Protein AF-A0A6C0IAK8-F1 (afdb_monomer)

Radius of gyration: 36.35 Å; Cα contacts (8 Å, |Δi|>4): 132; chains: 1; bounding box: 88×63×80 Å

Mean predicted aligned error: 18.96 Å

Organism: NCBI:txid1070528

Foldseek 3Di:
DVVVVVVVLVPDPVNVVVVVVVVVVVVVVVVVVVVPDDDDDPDPDDPPPDPPPVDDPVVVVVVVVVVVVVVVVVVVLQVLLLVQLQLQLQVVLLPALVVSNVSSNVSSVPSVVSVVVVVVCVVVVHDRDGFASHAHAEDDADPPDPSSVVCRRHYGHDDPVNVVVNQVVVCVVCVVVVNRDDDPPDDDD

Solvent-accessible surface area (backbone atoms only — not comparable to full-atom values): 11059 Å² total; per-residue (Å²): 136,63,70,67,62,56,59,59,56,75,75,40,85,66,47,58,51,54,51,53,51,51,51,52,53,49,54,55,50,52,63,60,60,66,74,77,69,86,83,93,70,101,62,100,69,86,76,91,80,78,78,86,67,73,74,73,67,64,65,60,58,51,50,53,50,50,51,53,52,49,53,49,52,52,51,51,50,52,51,46,19,51,53,23,7,23,49,40,6,34,77,36,42,72,50,61,53,71,54,19,53,49,33,20,54,50,15,31,75,42,19,74,63,47,46,52,53,51,52,55,39,45,77,71,71,46,81,85,62,81,68,26,57,47,30,60,40,81,48,88,70,59,83,95,39,74,67,26,61,63,43,49,42,28,26,23,77,83,50,75,68,51,55,51,52,34,52,53,48,53,50,52,49,28,57,72,71,71,46,82,72,78,84,77,88,70,88,82,132

Nearest PDB structures (foldseek):
  8gy1-assembly1_A  TM=2.412E-01  e=2.425E+00  Dendrorhynchus
  6h6t-assembly1_A  TM=2.435E-01  e=2.142E+00  Homo sapiens
  6j7g-assembly1_H  TM=2.437E-01  e=4.232E+00  Homo sapiens
  6jps-assembly1_U  TM=2.321E-01  e=6.136E+00  Homo sapiens

Secondary structure (DSSP, 8-state):
--HHHHHTTSS-HHHHHHHHHHHHHHHHHHHHHTTS-----S-----------PPP-HHHHHHHHHHHHHHHHHHHHHHHHHHHHHHHHHHTTTS-HHHHHHHHHHHHHTHHHHHHHHHHHHHTT-----S-SS--EES---TTSHHHHHHHTTEEPPPHHHHHHHHHHHHHHHHHTT-----------

Structure (mmCIF, N/CA/C/O backbone):
data_AF-A0A6C0IAK8-F1
#
_entry.id   AF-A0A6C0IAK8-F1
#
loop_
_atom_site.group_PDB
_atom_site.id
_atom_site.type_symbol
_atom_site.label_atom_id
_atom_site.label_alt_id
_atom_site.label_comp_id
_atom_site.label_asym_id
_atom_site.label_entity_id
_atom_site.label_seq_id
_atom_site.pdbx_PDB_ins_code
_atom_site.Cartn_x
_atom_site.Cartn_y
_atom_site.Cartn_z
_atom_site.occupancy
_atom_site.B_iso_or_equiv
_atom_site.auth_seq_id
_atom_site.auth_comp_id
_atom_site.auth_asym_id
_atom_site.auth_atom_id
_atom_site.pdbx_PDB_model_num
ATOM 1 N N . MET A 1 1 ? 47.387 -45.122 -21.758 1.00 45.41 1 MET A N 1
ATOM 2 C CA . MET A 1 1 ? 46.077 -45.096 -22.457 1.00 45.41 1 MET A CA 1
ATOM 3 C C . MET A 1 1 ? 45.788 -43.747 -23.150 1.00 45.41 1 MET A C 1
ATOM 5 O O . MET A 1 1 ? 44.632 -43.405 -23.353 1.00 45.41 1 MET A O 1
ATOM 9 N N . ILE A 1 2 ? 46.823 -42.984 -23.541 1.00 45.50 2 ILE A N 1
ATOM 10 C CA . ILE A 1 2 ? 46.691 -41.678 -24.225 1.00 45.50 2 ILE A CA 1
ATOM 11 C C . ILE A 1 2 ? 46.994 -41.827 -25.729 1.00 45.50 2 ILE A C 1
ATOM 13 O O . ILE A 1 2 ? 46.316 -41.232 -26.559 1.00 45.50 2 ILE A O 1
ATOM 17 N N . SER A 1 3 ? 47.900 -42.737 -26.102 1.00 46.56 3 SER A N 1
ATOM 18 C CA . SER A 1 3 ? 48.303 -42.958 -27.500 1.00 46.56 3 SER A CA 1
ATOM 19 C C . SER A 1 3 ? 47.212 -43.562 -28.399 1.00 46.56 3 SER A C 1
ATOM 21 O O . SER A 1 3 ? 47.227 -43.337 -29.602 1.00 46.56 3 SER A O 1
ATOM 23 N N . TYR A 1 4 ? 46.217 -44.263 -27.837 1.00 43.53 4 TYR A N 1
ATOM 24 C CA . TYR A 1 4 ? 45.087 -44.812 -28.609 1.00 43.53 4 TYR A CA 1
ATOM 25 C C . TYR A 1 4 ? 44.078 -43.730 -29.036 1.00 43.53 4 TYR A C 1
ATOM 27 O O . TYR A 1 4 ? 43.381 -43.887 -30.034 1.00 43.53 4 TYR A O 1
ATOM 35 N N . LYS A 1 5 ? 44.022 -42.598 -28.315 1.00 52.12 5 LYS A N 1
ATOM 36 C CA . LYS A 1 5 ? 43.155 -41.467 -28.681 1.00 52.12 5 LYS A CA 1
ATOM 37 C C . LYS A 1 5 ? 43.750 -40.605 -29.797 1.00 52.12 5 LYS A C 1
ATOM 39 O O . LYS A 1 5 ? 42.984 -40.014 -30.545 1.00 52.12 5 LYS A O 1
ATOM 44 N N . LEU A 1 6 ? 45.079 -40.579 -29.945 1.00 48.56 6 LEU A N 1
ATOM 45 C CA . LEU A 1 6 ? 45.733 -39.875 -31.054 1.00 48.56 6 LEU A CA 1
ATOM 46 C C . LEU A 1 6 ? 45.607 -40.639 -32.379 1.00 48.56 6 LEU A C 1
ATOM 48 O O . LEU A 1 6 ? 45.318 -40.031 -33.400 1.00 48.56 6 LEU A O 1
ATOM 52 N N . TYR A 1 7 ? 45.750 -41.969 -32.363 1.00 46.91 7 TYR A N 1
ATOM 53 C CA . TYR A 1 7 ? 45.698 -42.772 -33.594 1.00 46.91 7 TYR A CA 1
ATOM 54 C C . TYR A 1 7 ? 44.290 -42.841 -34.218 1.00 46.91 7 TYR A C 1
ATOM 56 O O . TYR A 1 7 ? 44.136 -42.975 -35.431 1.00 46.91 7 TYR A O 1
ATOM 64 N N . LYS A 1 8 ? 43.241 -42.690 -33.395 1.00 46.81 8 LYS A N 1
ATOM 65 C CA . LYS A 1 8 ? 41.852 -42.617 -33.871 1.00 46.81 8 LYS A CA 1
ATOM 66 C C . LYS A 1 8 ? 41.504 -41.260 -34.509 1.00 46.81 8 LYS A C 1
ATOM 68 O O . LYS A 1 8 ? 40.540 -41.191 -35.253 1.00 46.81 8 LYS A O 1
ATOM 73 N N . ALA A 1 9 ? 42.292 -40.210 -34.264 1.00 51.41 9 ALA A N 1
ATOM 74 C CA . ALA A 1 9 ? 42.078 -38.883 -34.852 1.00 51.41 9 ALA A CA 1
ATOM 75 C C . ALA A 1 9 ? 42.714 -38.715 -36.245 1.00 51.41 9 ALA A C 1
ATOM 77 O O . ALA A 1 9 ? 42.377 -37.780 -36.961 1.00 51.41 9 ALA A O 1
ATOM 78 N N . THR A 1 10 ? 43.625 -39.609 -36.642 1.00 52.69 10 THR A N 1
ATOM 79 C CA . THR A 1 10 ? 44.311 -39.558 -37.947 1.00 52.69 10 THR A CA 1
ATOM 80 C C . THR A 1 10 ? 43.682 -40.454 -39.014 1.00 52.69 10 THR A C 1
ATOM 82 O O . THR A 1 10 ? 44.142 -40.445 -40.148 1.00 52.69 10 THR A O 1
ATOM 85 N N . THR A 1 11 ? 42.642 -41.223 -38.672 1.00 56.56 11 THR A N 1
ATOM 86 C CA . THR A 1 11 ? 41.970 -42.159 -39.597 1.00 56.56 11 THR A CA 1
ATOM 87 C C . THR A 1 11 ? 40.457 -41.927 -39.617 1.00 56.56 11 THR A C 1
ATOM 89 O O . THR A 1 11 ? 39.679 -42.876 -39.653 1.00 56.56 11 THR A O 1
ATOM 92 N N . ASP A 1 12 ? 40.038 -40.664 -39.525 1.00 56.25 12 ASP A N 1
ATOM 93 C CA . ASP A 1 12 ? 38.632 -40.269 -39.592 1.00 56.25 12 ASP A CA 1
ATOM 94 C C . ASP A 1 12 ? 38.481 -39.189 -40.684 1.00 56.25 12 ASP A C 1
ATOM 96 O O . ASP A 1 12 ? 39.120 -38.137 -40.574 1.00 56.25 12 ASP A O 1
ATOM 100 N N . PRO A 1 13 ? 37.696 -39.414 -41.758 1.00 57.59 13 PRO A N 1
ATOM 101 C CA . PRO A 1 13 ? 37.521 -38.460 -42.864 1.00 57.59 13 PRO A CA 1
ATOM 102 C C . PRO A 1 13 ? 36.927 -37.102 -42.439 1.00 57.59 13 PRO A C 1
ATOM 104 O O . PRO A 1 13 ? 36.948 -36.143 -43.214 1.00 57.59 13 PRO A O 1
ATOM 107 N N . ASP A 1 14 ? 36.444 -36.987 -41.201 1.00 56.78 14 ASP A N 1
ATOM 108 C CA . ASP A 1 14 ? 35.981 -35.731 -40.610 1.00 56.78 14 ASP A CA 1
ATOM 109 C C . ASP A 1 14 ? 37.120 -34.846 -40.068 1.00 56.78 14 ASP A C 1
ATOM 111 O O . ASP A 1 14 ? 36.971 -33.623 -40.007 1.00 56.78 14 ASP A O 1
ATOM 115 N N . ALA A 1 15 ? 38.294 -35.407 -39.753 1.00 54.75 15 ALA A N 1
ATOM 116 C CA . ALA A 1 15 ? 39.452 -34.620 -39.318 1.00 54.75 15 ALA A CA 1
ATOM 117 C C . ALA A 1 15 ? 40.041 -33.783 -40.469 1.00 54.75 15 ALA A C 1
ATOM 119 O O . ALA A 1 15 ? 40.435 -32.631 -40.272 1.00 54.75 15 ALA A O 1
ATOM 120 N N . GLU A 1 16 ? 40.031 -34.317 -41.695 1.00 54.53 16 GLU A N 1
ATOM 121 C CA . GLU A 1 16 ? 40.482 -33.588 -42.887 1.00 54.53 16 GLU A CA 1
ATOM 122 C C . GLU A 1 16 ? 39.582 -32.388 -43.207 1.00 54.53 16 GLU A C 1
ATOM 124 O O . GLU A 1 16 ? 40.074 -31.345 -43.647 1.00 54.53 16 GLU A O 1
ATOM 129 N N . ARG A 1 17 ? 38.273 -32.489 -42.932 1.00 58.75 17 ARG A N 1
ATOM 130 C CA . ARG A 1 17 ? 37.334 -31.370 -43.104 1.00 58.75 17 ARG A CA 1
ATOM 131 C C . ARG A 1 17 ? 37.636 -30.234 -42.134 1.00 58.75 17 ARG A C 1
ATOM 133 O O . ARG A 1 17 ? 37.739 -29.091 -42.571 1.00 58.75 17 ARG A O 1
ATOM 140 N N . PHE A 1 18 ? 37.876 -30.553 -40.863 1.00 58.22 18 PHE A N 1
ATOM 141 C CA . PHE A 1 18 ? 38.230 -29.551 -39.855 1.00 58.22 18 PHE A CA 1
ATOM 142 C C . PHE A 1 18 ? 39.571 -28.866 -40.140 1.00 58.22 18 PHE A C 1
ATOM 144 O O . PHE A 1 18 ? 39.684 -27.650 -39.980 1.00 58.22 18 PHE A O 1
ATOM 151 N N . VAL A 1 19 ? 40.584 -29.607 -40.604 1.00 63.56 19 VAL A N 1
ATOM 152 C CA . VAL A 1 19 ? 41.880 -29.010 -40.973 1.00 63.56 19 VAL A CA 1
ATOM 153 C C . VAL A 1 19 ? 41.744 -28.134 -42.220 1.00 63.56 19 VAL A C 1
ATOM 155 O O . VAL A 1 19 ? 42.297 -27.034 -42.257 1.00 63.56 19 VAL A O 1
ATOM 158 N N . LYS A 1 20 ? 40.964 -28.558 -43.221 1.00 62.22 20 LYS A N 1
ATOM 159 C CA . LYS A 1 20 ? 40.711 -27.763 -44.432 1.00 62.22 20 LYS A CA 1
ATOM 160 C C . LYS A 1 2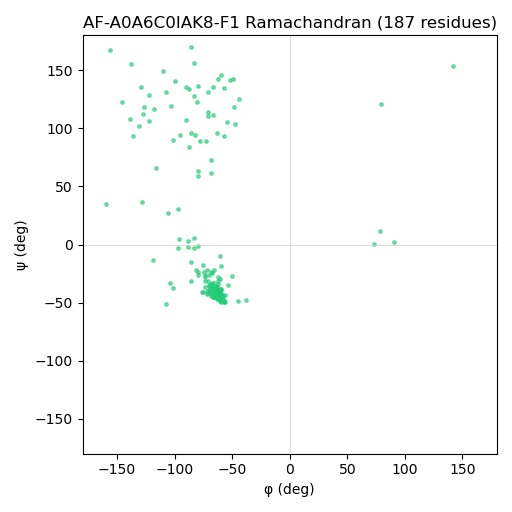0 ? 39.930 -26.478 -44.131 1.00 62.22 20 LYS A C 1
ATOM 162 O O . LYS A 1 20 ? 40.217 -25.438 -44.723 1.00 62.22 20 LYS A O 1
ATOM 167 N N . GLU A 1 21 ? 38.996 -26.523 -43.186 1.00 61.69 21 GLU A N 1
ATOM 168 C CA . GLU A 1 21 ? 38.226 -25.358 -42.741 1.00 61.69 21 GLU A CA 1
ATOM 169 C C . GLU A 1 21 ? 39.079 -24.386 -41.905 1.00 61.69 21 GLU A C 1
ATOM 171 O O . GLU A 1 21 ? 39.048 -23.177 -42.139 1.00 61.69 21 GLU A O 1
ATOM 176 N N . GLN A 1 22 ? 39.945 -24.899 -41.022 1.00 61.84 22 GLN A N 1
ATOM 177 C CA . GLN A 1 22 ? 40.939 -24.088 -40.304 1.00 61.84 22 GLN A CA 1
ATOM 178 C C . GLN A 1 22 ? 41.946 -23.416 -41.247 1.00 61.84 22 GLN A C 1
ATOM 180 O O . GLN A 1 22 ? 42.234 -2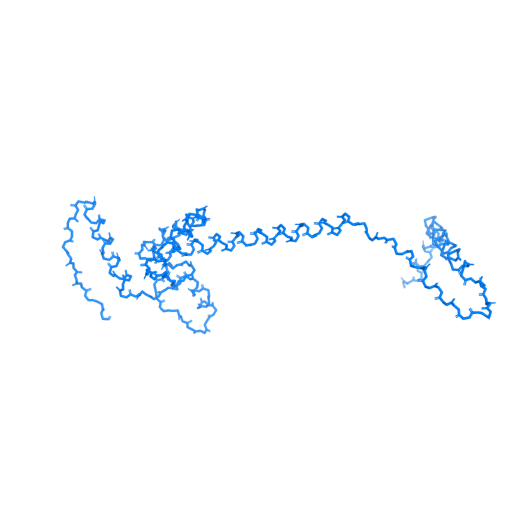2.230 -41.093 1.00 61.84 22 GLN A O 1
ATOM 185 N N . MET A 1 23 ? 42.449 -24.139 -42.250 1.00 59.34 23 MET A N 1
ATOM 186 C CA . MET A 1 23 ? 43.387 -23.595 -43.239 1.00 59.34 23 MET A CA 1
ATOM 187 C C . MET A 1 23 ? 42.715 -22.550 -44.141 1.00 59.34 23 MET A C 1
ATOM 189 O O . MET A 1 23 ? 43.319 -21.521 -44.432 1.00 59.34 23 MET A O 1
ATOM 193 N N . SER A 1 24 ? 41.443 -22.746 -44.517 1.00 61.50 24 SER A N 1
ATOM 194 C CA . SER A 1 24 ? 40.676 -21.729 -45.250 1.00 61.50 24 SER A CA 1
ATOM 195 C C . SER A 1 24 ? 40.427 -20.470 -44.419 1.00 61.50 24 SER A C 1
ATOM 197 O O . SER A 1 24 ? 40.424 -19.376 -44.984 1.00 61.50 24 SER A O 1
ATOM 199 N N . ASN A 1 25 ? 40.187 -20.602 -43.114 1.00 60.28 25 ASN A N 1
ATOM 200 C CA . ASN A 1 25 ? 39.984 -19.449 -42.240 1.00 60.28 25 ASN A CA 1
ATOM 201 C C . ASN A 1 25 ? 41.300 -18.712 -41.968 1.00 60.28 25 ASN A C 1
ATOM 203 O O . ASN A 1 25 ? 41.305 -17.486 -41.981 1.00 60.28 25 ASN A O 1
ATOM 207 N N . ARG A 1 26 ? 42.428 -19.423 -41.835 1.00 60.78 26 ARG A N 1
ATOM 208 C CA . ARG A 1 26 ? 43.757 -18.796 -41.761 1.00 60.78 26 ARG A CA 1
ATOM 209 C C . ARG A 1 26 ? 44.142 -18.067 -43.046 1.00 60.78 26 ARG A C 1
ATOM 211 O O . ARG A 1 26 ? 44.547 -16.918 -42.964 1.00 60.78 26 ARG A O 1
ATOM 218 N N . ALA A 1 27 ? 43.907 -18.660 -44.217 1.00 59.81 27 ALA A N 1
ATOM 219 C CA . ALA A 1 27 ? 44.177 -17.995 -45.495 1.00 59.81 27 ALA A CA 1
ATOM 220 C C . ALA A 1 27 ? 43.337 -16.715 -45.694 1.00 59.81 27 ALA A C 1
ATOM 222 O O . ALA A 1 27 ? 43.797 -15.761 -46.315 1.00 59.81 27 ALA A O 1
ATOM 223 N N . LYS A 1 28 ? 42.115 -16.660 -45.141 1.00 58.22 28 LYS A N 1
ATOM 224 C CA . LYS A 1 28 ? 41.281 -15.443 -45.141 1.00 58.22 28 LYS A CA 1
ATOM 225 C C . LYS A 1 28 ? 41.777 -14.371 -44.166 1.00 58.22 28 LYS A C 1
ATOM 227 O O . LYS A 1 28 ? 41.586 -13.193 -44.444 1.00 58.22 28 LYS A O 1
ATOM 232 N N . ILE A 1 29 ? 42.392 -14.767 -43.052 1.00 57.22 29 ILE A N 1
ATOM 233 C CA . ILE A 1 29 ? 42.986 -13.842 -42.075 1.00 57.22 29 ILE A CA 1
ATOM 234 C C . ILE A 1 29 ? 44.316 -13.288 -42.610 1.00 57.22 29 ILE A C 1
ATOM 236 O O . ILE A 1 29 ? 44.536 -12.085 -42.551 1.00 57.22 29 ILE A O 1
ATOM 240 N N . GLU A 1 30 ? 45.143 -14.118 -43.248 1.00 56.44 30 GLU A N 1
ATOM 241 C CA . GLU A 1 30 ? 46.396 -13.677 -43.884 1.00 56.44 30 GLU A CA 1
ATOM 242 C C . GLU A 1 30 ? 46.139 -12.767 -45.101 1.00 56.44 30 GLU A C 1
ATOM 244 O O . GLU A 1 30 ? 46.866 -11.797 -45.317 1.00 56.44 30 GLU A O 1
ATOM 249 N N . ALA A 1 31 ? 45.052 -12.986 -45.853 1.00 52.12 31 ALA A N 1
ATOM 250 C CA . ALA A 1 31 ? 44.616 -12.052 -46.896 1.00 52.12 31 ALA A CA 1
ATOM 251 C C . ALA A 1 31 ? 44.167 -10.683 -46.338 1.00 52.12 31 ALA A C 1
ATOM 253 O O . ALA A 1 31 ? 44.191 -9.700 -47.076 1.00 52.12 31 ALA A O 1
ATOM 254 N N . TYR A 1 32 ? 43.785 -10.615 -45.057 1.00 49.09 32 TYR A N 1
ATOM 255 C CA . TYR A 1 32 ? 43.450 -9.374 -44.352 1.00 49.09 32 TYR A CA 1
ATOM 256 C C . TYR A 1 32 ? 44.685 -8.675 -43.759 1.00 49.09 32 TYR A C 1
ATOM 258 O O . TYR A 1 32 ? 44.717 -7.451 -43.718 1.00 49.09 32 TYR A O 1
ATOM 266 N N . GLU A 1 33 ? 45.717 -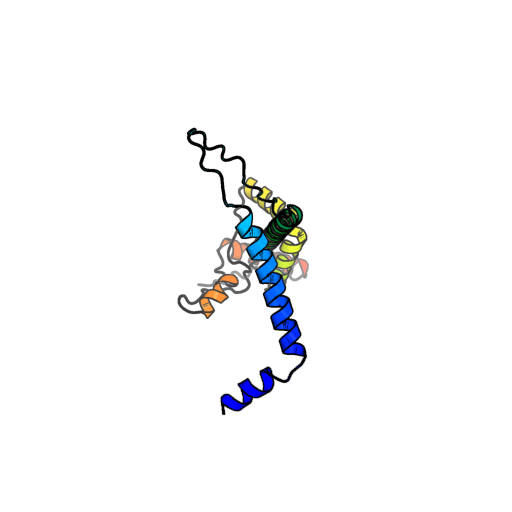9.416 -43.344 1.00 48.41 33 GLU A N 1
ATOM 267 C CA . GLU A 1 33 ? 46.975 -8.831 -42.841 1.00 48.41 33 GLU A CA 1
ATOM 268 C C . GLU A 1 33 ? 47.921 -8.368 -43.963 1.00 48.41 33 GLU A C 1
ATOM 270 O O . GLU A 1 33 ? 48.737 -7.472 -43.756 1.00 48.41 33 GLU A O 1
ATOM 275 N N . THR A 1 34 ? 47.805 -8.919 -45.176 1.00 46.44 34 THR A N 1
ATOM 276 C CA . THR A 1 34 ? 48.714 -8.561 -46.285 1.00 46.44 34 THR A CA 1
ATOM 277 C C . THR A 1 34 ? 48.303 -7.272 -47.025 1.00 46.44 34 THR A C 1
ATOM 279 O O . THR A 1 34 ? 49.035 -6.818 -47.902 1.00 46.44 34 THR A O 1
ATOM 282 N N . SER A 1 35 ? 47.173 -6.632 -46.684 1.00 46.53 35 SER A N 1
ATOM 283 C CA . SER A 1 35 ? 46.806 -5.318 -47.252 1.00 46.53 35 SER A CA 1
ATOM 284 C C . SER A 1 35 ? 47.359 -4.114 -46.478 1.00 46.53 35 SER A C 1
ATOM 286 O O . SER A 1 35 ? 47.152 -2.989 -46.918 1.00 46.53 35 SER A O 1
ATOM 288 N N . ASP A 1 36 ? 48.067 -4.337 -45.365 1.00 45.84 36 ASP A N 1
ATOM 289 C CA . ASP A 1 36 ? 48.597 -3.286 -44.479 1.00 45.84 36 ASP A CA 1
ATOM 290 C C . ASP A 1 36 ? 50.121 -3.087 -44.608 1.00 45.84 36 ASP A C 1
ATOM 292 O O . ASP A 1 36 ? 50.795 -2.655 -43.674 1.00 45.84 36 ASP A O 1
ATOM 296 N N . THR A 1 37 ? 50.716 -3.392 -45.770 1.00 46.16 37 THR A N 1
ATOM 297 C CA . THR A 1 37 ? 52.151 -3.133 -45.992 1.00 46.16 37 THR A CA 1
ATOM 298 C C . THR A 1 37 ? 52.414 -2.230 -47.199 1.00 46.16 37 THR A C 1
ATOM 300 O O . THR A 1 37 ? 52.006 -2.529 -48.318 1.00 46.16 37 THR A O 1
ATOM 303 N N . SER A 1 38 ? 53.207 -1.178 -46.944 1.00 43.84 38 SER A N 1
ATOM 304 C CA . SER A 1 38 ? 53.627 -0.048 -47.800 1.00 43.84 38 SER A CA 1
ATOM 305 C C . SER A 1 38 ? 52.550 1.039 -47.924 1.00 43.84 38 SER A C 1
ATOM 307 O O . SER A 1 38 ? 51.426 0.755 -48.299 1.00 43.84 38 SER A O 1
ATOM 309 N N . ILE A 1 39 ? 52.791 2.298 -47.542 1.00 41.56 39 ILE A N 1
ATOM 310 C CA . ILE A 1 39 ? 53.850 3.174 -48.058 1.00 41.56 39 ILE A CA 1
ATOM 311 C C . ILE A 1 39 ? 54.387 4.094 -46.940 1.00 41.56 39 ILE A C 1
ATOM 313 O O . ILE A 1 39 ? 53.652 4.869 -46.335 1.00 41.56 39 ILE A O 1
ATOM 317 N N . THR A 1 40 ? 55.694 4.025 -46.684 1.00 48.34 40 THR A N 1
ATOM 318 C CA . THR A 1 40 ? 56.472 5.119 -46.086 1.00 48.34 40 THR A CA 1
ATOM 319 C C . THR A 1 40 ? 56.620 6.233 -47.113 1.00 48.34 40 THR A C 1
ATOM 321 O O . THR A 1 40 ? 57.391 6.047 -48.046 1.00 48.34 40 THR A O 1
ATOM 324 N N . ASP A 1 41 ? 55.969 7.378 -46.900 1.00 40.53 41 ASP A N 1
ATOM 325 C CA . ASP A 1 41 ? 56.295 8.634 -47.583 1.00 40.53 41 ASP A CA 1
ATOM 326 C C . ASP A 1 41 ? 56.460 9.774 -46.564 1.00 40.53 41 ASP A C 1
ATOM 328 O O . ASP A 1 41 ? 55.702 9.925 -45.605 1.00 40.53 41 ASP A O 1
ATOM 332 N N . ALA A 1 42 ? 57.515 10.565 -46.762 1.00 48.09 42 ALA A N 1
ATOM 333 C CA . ALA A 1 42 ? 58.065 11.554 -45.837 1.00 48.09 42 ALA A CA 1
ATOM 334 C C . ALA A 1 42 ? 57.293 12.891 -45.808 1.00 48.09 42 ALA A C 1
ATOM 336 O O . ALA A 1 42 ? 57.860 13.956 -46.053 1.00 48.09 42 ALA A O 1
ATOM 337 N N . SER A 1 43 ? 56.005 12.860 -45.481 1.00 45.28 43 SER A N 1
ATOM 338 C CA . SER A 1 43 ? 55.202 14.070 -45.278 1.00 45.28 43 SER A CA 1
ATOM 339 C C . SER A 1 43 ? 54.294 13.874 -44.072 1.00 45.28 43 SER A C 1
ATOM 341 O O . SER A 1 43 ? 53.359 13.082 -44.111 1.00 45.28 43 SER A O 1
ATOM 343 N N . GLY A 1 44 ? 54.615 14.557 -42.972 1.00 46.00 44 GLY A N 1
ATOM 344 C CA . GLY A 1 44 ? 53.943 14.433 -41.680 1.00 46.00 44 GLY A CA 1
ATOM 345 C C . GLY A 1 44 ? 52.510 14.960 -41.674 1.00 46.00 44 GLY A C 1
ATOM 346 O O . GLY A 1 44 ? 52.241 15.986 -41.056 1.00 46.00 44 GLY A O 1
ATOM 347 N N . ASN A 1 45 ? 51.591 14.236 -42.309 1.00 41.22 45 ASN A N 1
ATOM 348 C CA . ASN A 1 45 ? 50.160 14.454 -42.172 1.00 41.22 45 ASN A CA 1
ATOM 349 C C . ASN A 1 45 ? 49.482 13.108 -41.892 1.00 41.22 45 ASN A C 1
ATOM 351 O O . ASN A 1 45 ? 49.322 12.275 -42.780 1.00 41.22 45 ASN A O 1
ATOM 355 N N . ILE A 1 46 ? 49.143 12.877 -40.623 1.00 46.06 46 ILE A N 1
ATOM 356 C CA . ILE A 1 46 ? 48.416 11.686 -40.184 1.00 46.06 46 ILE A CA 1
ATOM 357 C C . ILE A 1 46 ? 46.930 11.987 -40.370 1.00 46.06 46 ILE A C 1
ATOM 359 O O . ILE A 1 46 ? 46.306 12.615 -39.516 1.00 46.06 46 ILE A O 1
ATOM 363 N N . ASP A 1 47 ? 46.372 11.560 -41.496 1.00 43.53 47 ASP A N 1
ATOM 364 C CA . ASP A 1 47 ? 44.930 11.585 -41.711 1.00 43.53 47 ASP A CA 1
ATOM 365 C C . ASP A 1 47 ? 44.321 10.344 -41.037 1.00 43.53 47 ASP A C 1
ATOM 367 O O . ASP A 1 47 ? 44.312 9.241 -41.587 1.00 43.53 47 ASP A O 1
ATOM 371 N N . ILE A 1 48 ? 43.870 10.497 -39.787 1.00 50.03 48 ILE A N 1
ATOM 372 C CA . ILE A 1 48 ? 43.148 9.454 -39.039 1.00 50.03 48 ILE A CA 1
ATOM 373 C C . ILE A 1 48 ? 41.691 9.445 -39.519 1.00 50.03 48 ILE A C 1
ATOM 375 O O . ILE A 1 48 ? 40.759 9.733 -38.772 1.00 50.03 48 ILE A O 1
ATOM 379 N N . SER A 1 49 ? 41.491 9.122 -40.790 1.00 48.56 49 SER A N 1
ATOM 380 C CA . SER A 1 49 ? 40.171 8.936 -41.394 1.00 48.56 49 SER A CA 1
ATOM 381 C C . SER A 1 49 ? 40.048 7.482 -41.838 1.00 48.56 49 SER A C 1
ATOM 383 O O . SER A 1 49 ? 40.027 7.166 -43.022 1.00 48.56 49 SER A O 1
ATOM 385 N N . GLY A 1 50 ? 40.048 6.568 -40.864 1.00 44.12 50 GLY A N 1
ATOM 386 C CA . GLY A 1 50 ? 40.165 5.137 -41.140 1.00 44.12 50 GLY A CA 1
ATOM 387 C C . GLY A 1 50 ? 39.677 4.223 -40.024 1.00 44.12 50 GLY A C 1
ATOM 388 O O . GLY A 1 50 ? 40.246 3.159 -39.826 1.00 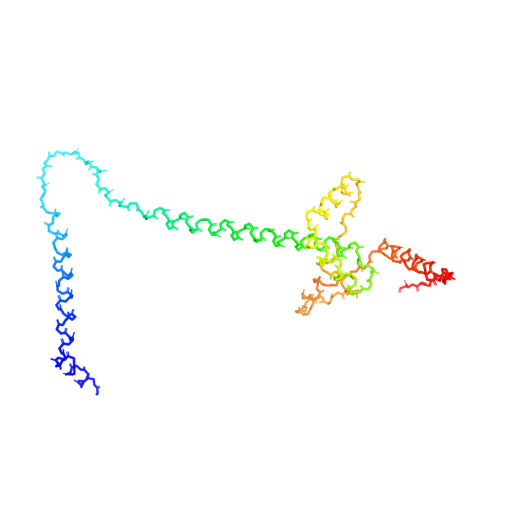44.12 50 GLY A O 1
ATOM 389 N N . THR A 1 51 ? 38.628 4.592 -39.287 1.00 42.47 51 THR A N 1
ATOM 390 C CA . THR A 1 51 ? 37.863 3.601 -38.522 1.00 42.47 51 THR A CA 1
ATOM 391 C C . THR A 1 51 ? 36.583 3.277 -39.279 1.00 42.47 51 THR A C 1
ATOM 393 O O . THR A 1 51 ? 35.532 3.877 -39.073 1.00 42.47 51 THR A O 1
ATOM 396 N N . ASN A 1 52 ? 36.654 2.265 -40.147 1.00 47.38 52 ASN A N 1
ATOM 397 C CA . ASN A 1 52 ? 35.471 1.518 -40.578 1.00 47.38 52 ASN A CA 1
ATOM 398 C C . ASN A 1 52 ? 34.930 0.707 -39.383 1.00 47.38 52 ASN A C 1
ATOM 400 O O . ASN A 1 52 ? 34.905 -0.522 -39.388 1.00 47.38 52 ASN A O 1
ATOM 404 N N . LEU A 1 53 ? 34.520 1.402 -38.320 1.00 49.75 53 LEU A N 1
ATOM 405 C CA . LEU A 1 53 ? 33.656 0.862 -37.284 1.00 49.75 53 LEU A CA 1
ATOM 406 C C . LEU A 1 53 ? 32.275 0.761 -37.923 1.00 49.75 53 LEU A C 1
ATOM 408 O O . LEU A 1 53 ? 31.496 1.711 -37.890 1.00 49.75 53 LEU A O 1
ATOM 412 N N . SER A 1 54 ? 31.987 -0.382 -38.551 1.00 51.06 54 SER A N 1
ATOM 413 C CA . SER A 1 54 ? 30.605 -0.737 -38.872 1.00 51.06 54 SER A CA 1
ATOM 414 C C . SER A 1 54 ? 29.791 -0.525 -37.593 1.00 51.06 54 SER A C 1
ATOM 416 O O . SER A 1 54 ? 30.121 -1.152 -36.579 1.00 51.06 54 SER A O 1
ATOM 418 N N . PRO A 1 55 ? 28.787 0.373 -37.577 1.00 60.00 55 PRO A N 1
ATOM 419 C CA . PRO A 1 55 ? 28.019 0.602 -36.368 1.00 60.00 55 PRO A CA 1
ATOM 420 C C . PRO A 1 55 ? 27.417 -0.743 -35.939 1.00 60.00 55 PRO A C 1
ATOM 422 O O . PRO A 1 55 ? 26.914 -1.474 -36.803 1.00 60.00 55 PRO A O 1
ATOM 425 N N . PRO A 1 56 ? 27.480 -1.112 -34.644 1.00 61.16 56 PRO A N 1
ATOM 426 C CA . PRO A 1 56 ? 26.754 -2.281 -34.165 1.00 61.16 56 PRO A CA 1
ATOM 427 C C . PRO A 1 56 ? 25.295 -2.140 -34.616 1.00 61.16 56 PRO A C 1
ATOM 429 O O . PRO A 1 56 ? 24.792 -1.010 -34.640 1.00 61.16 56 PRO A O 1
ATOM 432 N N . PRO A 1 57 ? 24.619 -3.231 -35.019 1.00 61.22 57 PRO A N 1
ATOM 433 C CA . PRO A 1 57 ? 23.267 -3.161 -35.558 1.00 61.22 57 PRO A CA 1
ATOM 434 C C . PRO A 1 57 ? 22.382 -2.424 -34.551 1.00 61.22 57 PRO A C 1
ATOM 436 O O . PRO A 1 57 ? 22.059 -2.944 -33.483 1.00 61.22 57 PRO A O 1
ATOM 439 N N . GLN A 1 58 ? 22.044 -1.170 -34.869 1.00 62.34 58 GLN A N 1
ATOM 440 C CA . GLN A 1 58 ? 21.387 -0.241 -33.944 1.00 62.34 58 GLN A CA 1
ATOM 441 C C . GLN A 1 58 ? 20.030 -0.783 -33.460 1.00 62.34 58 GLN A C 1
ATOM 443 O O . GLN A 1 58 ? 19.527 -0.372 -32.413 1.00 62.34 58 GLN A O 1
ATOM 448 N N . SER A 1 59 ? 19.467 -1.755 -34.186 1.00 68.44 59 SER A N 1
ATOM 449 C CA . SER A 1 59 ? 18.277 -2.518 -33.819 1.00 68.44 59 SER A CA 1
ATOM 450 C C . SER A 1 59 ? 18.433 -3.288 -32.505 1.00 68.44 59 SER A C 1
ATOM 452 O O . SER A 1 59 ? 17.557 -3.171 -31.652 1.00 68.44 59 SER A O 1
ATOM 454 N N . LEU A 1 60 ? 19.551 -3.990 -32.278 1.00 71.25 60 LEU A N 1
ATOM 455 C CA . LEU A 1 60 ? 19.745 -4.799 -31.064 1.00 71.25 60 LEU A CA 1
ATOM 456 C C . LEU A 1 60 ? 19.895 -3.927 -29.814 1.00 71.25 60 LEU A C 1
ATOM 458 O O . LEU A 1 60 ? 19.306 -4.209 -28.773 1.00 71.25 60 LEU A O 1
ATOM 462 N N . ILE A 1 61 ? 20.640 -2.825 -29.925 1.00 76.25 61 ILE A N 1
ATOM 463 C CA . ILE A 1 61 ? 20.813 -1.872 -28.820 1.00 76.25 61 ILE A CA 1
ATOM 464 C C . ILE A 1 61 ? 19.468 -1.219 -28.474 1.00 76.25 61 ILE A C 1
ATOM 466 O O . ILE A 1 61 ? 19.115 -1.101 -27.301 1.00 76.25 61 ILE A O 1
ATOM 470 N N . THR A 1 62 ? 18.681 -0.854 -29.487 1.00 79.88 62 THR A N 1
ATOM 471 C CA . THR A 1 62 ? 17.356 -0.249 -29.290 1.00 79.88 62 THR A CA 1
ATOM 472 C C . THR A 1 62 ? 16.369 -1.223 -28.642 1.00 79.88 62 THR A C 1
ATOM 474 O O . THR A 1 62 ? 15.587 -0.814 -27.785 1.00 79.88 62 THR A O 1
ATOM 477 N N . GLU A 1 63 ? 16.398 -2.507 -29.005 1.00 81.31 63 GLU A N 1
ATOM 478 C CA . GLU A 1 63 ? 15.559 -3.540 -28.380 1.00 81.31 63 GLU A CA 1
ATOM 479 C C . GLU A 1 63 ? 15.929 -3.787 -26.916 1.00 81.31 63 GLU A C 1
ATOM 481 O O . GLU A 1 63 ? 15.043 -3.832 -26.059 1.00 81.31 63 GLU A O 1
ATOM 486 N N . ILE A 1 64 ? 17.226 -3.863 -26.602 1.00 86.00 64 ILE A N 1
ATOM 487 C CA . ILE A 1 64 ? 17.703 -4.021 -25.221 1.00 86.00 64 ILE A CA 1
ATOM 488 C C . ILE A 1 64 ? 17.265 -2.828 -24.365 1.00 86.00 64 ILE A C 1
ATOM 490 O O . ILE A 1 64 ? 16.705 -3.019 -23.285 1.00 86.00 64 ILE A O 1
ATOM 494 N N . ILE A 1 65 ? 17.454 -1.600 -24.858 1.00 87.69 65 ILE A N 1
ATOM 495 C CA . ILE A 1 65 ? 17.043 -0.388 -24.139 1.00 87.69 65 ILE A CA 1
ATOM 496 C C . ILE A 1 65 ? 15.527 -0.380 -23.920 1.00 87.69 65 ILE A C 1
ATOM 498 O O . ILE A 1 65 ? 15.077 -0.113 -22.806 1.00 87.69 65 ILE A O 1
ATOM 502 N N . LYS A 1 66 ? 14.726 -0.725 -24.936 1.00 88.44 66 LYS A N 1
ATOM 503 C CA . LYS A 1 66 ? 13.263 -0.821 -24.797 1.00 88.44 66 LYS A CA 1
ATOM 504 C C . LYS A 1 66 ? 12.851 -1.840 -23.738 1.00 88.44 66 LYS A C 1
ATOM 506 O O . LYS A 1 66 ? 11.986 -1.526 -22.924 1.00 88.44 66 LYS A O 1
ATOM 511 N N . ASN A 1 67 ? 13.480 -3.015 -23.705 1.00 89.75 67 ASN A N 1
ATOM 512 C CA . ASN A 1 67 ? 13.187 -4.034 -22.697 1.00 89.75 67 ASN A CA 1
ATOM 513 C C . ASN A 1 67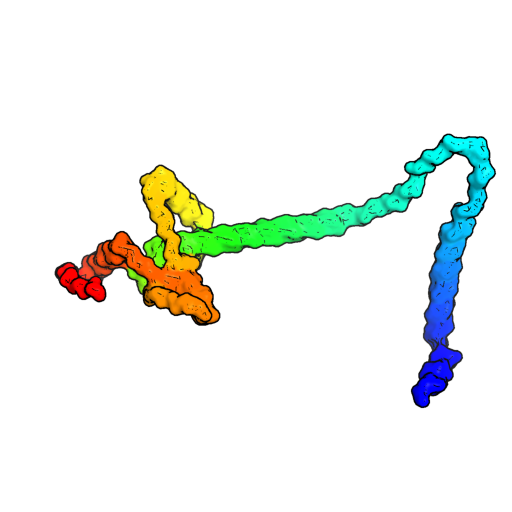 ? 13.564 -3.585 -21.284 1.00 89.75 67 ASN A C 1
ATOM 515 O O . ASN A 1 67 ? 12.791 -3.805 -20.353 1.00 89.75 67 ASN A O 1
ATOM 519 N N . ILE A 1 68 ? 14.715 -2.931 -21.114 1.00 92.31 68 ILE A N 1
ATOM 520 C CA . ILE A 1 68 ? 15.138 -2.397 -19.813 1.00 92.31 68 ILE A CA 1
ATOM 521 C C . ILE A 1 68 ? 14.155 -1.327 -19.337 1.00 92.31 68 ILE A C 1
ATOM 523 O O . ILE A 1 68 ? 13.691 -1.377 -18.199 1.00 92.31 68 ILE A O 1
ATOM 527 N N . VAL A 1 69 ? 13.792 -0.390 -20.214 1.00 92.94 69 VAL A N 1
ATOM 528 C CA . VAL A 1 69 ? 12.836 0.679 -19.904 1.00 92.94 69 VAL A CA 1
ATOM 529 C C . VAL A 1 69 ? 11.464 0.098 -19.565 1.00 92.94 69 VAL A C 1
ATOM 531 O O . VAL A 1 69 ? 10.867 0.479 -18.561 1.00 92.94 69 VAL A O 1
ATOM 534 N N . PHE A 1 70 ? 10.979 -0.865 -20.347 1.00 92.44 70 PHE A N 1
ATOM 535 C CA . PHE A 1 70 ? 9.720 -1.549 -20.066 1.00 92.44 70 PHE A CA 1
ATOM 536 C C . PHE A 1 70 ? 9.760 -2.275 -18.716 1.00 92.44 70 PHE A C 1
ATOM 538 O O . PHE A 1 70 ? 8.871 -2.081 -17.889 1.00 92.44 70 PHE A O 1
ATOM 545 N N . SER A 1 71 ? 10.819 -3.044 -18.449 1.00 92.12 71 SER A N 1
ATOM 546 C CA . SER A 1 71 ? 11.002 -3.738 -17.171 1.00 92.12 71 SER A CA 1
ATOM 547 C C . SER A 1 71 ? 11.053 -2.764 -15.994 1.00 92.12 71 SER A C 1
ATOM 549 O O . SER A 1 71 ? 10.500 -3.052 -14.934 1.00 92.12 71 SER A O 1
ATOM 551 N N . PHE A 1 72 ? 11.684 -1.605 -16.173 1.00 94.00 72 PHE A N 1
ATOM 552 C CA . PHE A 1 72 ? 11.724 -0.553 -15.164 1.00 94.00 72 PHE A CA 1
ATOM 553 C C . PHE A 1 72 ? 10.329 0.018 -14.881 1.00 94.00 72 PHE A C 1
ATOM 555 O O . PHE A 1 72 ? 9.944 0.146 -13.720 1.00 94.00 72 PHE A O 1
ATOM 562 N N . PHE A 1 73 ? 9.531 0.294 -15.917 1.00 92.44 73 PHE A N 1
ATOM 563 C CA . PHE A 1 73 ? 8.153 0.758 -15.735 1.00 92.44 73 PHE A CA 1
ATOM 564 C C . PHE A 1 73 ? 7.261 -0.287 -15.065 1.00 92.44 73 PHE A C 1
ATOM 566 O O . PHE A 1 73 ? 6.473 0.063 -14.187 1.00 92.44 73 PHE A O 1
ATOM 573 N N . VAL A 1 74 ? 7.405 -1.564 -15.424 1.00 92.88 74 VAL A N 1
ATOM 574 C CA . VAL A 1 74 ? 6.690 -2.659 -14.753 1.00 92.88 74 VAL A CA 1
ATOM 575 C C . VAL A 1 74 ? 7.080 -2.723 -13.277 1.00 92.88 74 VAL A C 1
ATOM 577 O O . VAL A 1 74 ? 6.209 -2.817 -12.416 1.00 92.88 74 VAL A O 1
ATOM 580 N N . PHE A 1 75 ? 8.371 -2.607 -12.964 1.00 93.31 75 PHE A N 1
ATOM 581 C CA . PHE A 1 75 ? 8.847 -2.585 -11.584 1.00 93.31 75 PHE A CA 1
ATOM 582 C C . PHE A 1 75 ? 8.275 -1.400 -10.790 1.00 93.31 75 PHE A C 1
ATOM 584 O O . PHE A 1 75 ? 7.771 -1.590 -9.682 1.00 93.31 75 PHE A O 1
ATOM 591 N N . LEU A 1 76 ? 8.273 -0.195 -11.369 1.00 91.81 76 LEU A N 1
ATOM 592 C CA . LEU A 1 76 ? 7.646 0.976 -10.752 1.00 91.81 76 LEU A CA 1
ATOM 593 C C . LEU A 1 76 ? 6.145 0.780 -10.532 1.00 91.81 76 LEU A C 1
ATOM 595 O O . LEU A 1 76 ? 5.631 1.154 -9.480 1.00 91.81 76 LEU A O 1
ATOM 599 N N . PHE A 1 77 ? 5.444 0.173 -11.489 1.00 91.00 77 PHE A N 1
ATOM 600 C CA . PHE A 1 77 ? 4.021 -0.121 -11.356 1.00 91.00 77 PHE A CA 1
ATOM 601 C C . PHE A 1 77 ? 3.747 -1.097 -10.204 1.00 91.00 77 PHE A C 1
ATOM 603 O O . PHE A 1 77 ? 2.837 -0.872 -9.406 1.00 91.00 77 PHE A O 1
ATOM 610 N N . VAL A 1 78 ? 4.564 -2.144 -10.065 1.00 92.31 78 VAL A N 1
ATOM 611 C CA . VAL A 1 78 ? 4.462 -3.097 -8.951 1.00 92.31 78 VAL A CA 1
ATOM 612 C C . VAL A 1 78 ? 4.723 -2.405 -7.613 1.00 92.31 78 VAL A C 1
ATOM 614 O O . VAL A 1 78 ? 3.941 -2.580 -6.679 1.00 92.31 78 VAL A O 1
ATOM 617 N N . LEU A 1 79 ? 5.768 -1.578 -7.515 1.00 91.69 79 LEU A N 1
ATOM 618 C CA . LEU A 1 79 ? 6.038 -0.799 -6.302 1.00 91.69 79 LEU A CA 1
ATOM 619 C C . LEU A 1 79 ? 4.878 0.133 -5.951 1.00 91.69 79 LEU A C 1
ATOM 621 O O . LEU A 1 79 ? 4.490 0.223 -4.787 1.00 91.69 79 LEU A O 1
ATOM 625 N N . PHE A 1 80 ? 4.298 0.789 -6.952 1.00 92.12 80 PHE A N 1
ATOM 626 C CA . PHE A 1 80 ? 3.149 1.666 -6.774 1.00 92.12 80 PHE A CA 1
ATOM 627 C C . PHE A 1 80 ? 1.916 0.904 -6.267 1.00 92.12 80 PHE A C 1
ATOM 629 O O . PHE A 1 80 ? 1.244 1.360 -5.339 1.00 92.12 80 PHE A O 1
ATOM 636 N N . ALA A 1 81 ? 1.653 -0.286 -6.811 1.00 92.88 81 ALA A N 1
ATOM 637 C CA . ALA A 1 81 ? 0.573 -1.154 -6.352 1.00 92.88 81 ALA A CA 1
ATOM 638 C C . ALA A 1 81 ? 0.790 -1.624 -4.903 1.00 92.88 81 ALA A C 1
ATOM 640 O O . ALA A 1 81 ? -0.131 -1.547 -4.089 1.00 92.88 81 ALA A O 1
ATOM 641 N N . ILE A 1 82 ? 2.011 -2.044 -4.553 1.00 92.56 82 ILE A N 1
ATOM 642 C CA . ILE A 1 82 ? 2.363 -2.447 -3.182 1.00 92.56 82 ILE A CA 1
ATOM 643 C C . ILE A 1 82 ? 2.200 -1.270 -2.217 1.00 92.56 82 ILE A C 1
ATOM 645 O O . ILE A 1 82 ? 1.610 -1.435 -1.151 1.00 92.56 82 ILE A O 1
ATOM 649 N N . TYR A 1 83 ? 2.679 -0.082 -2.589 1.00 91.25 83 TYR A N 1
ATOM 650 C CA . TYR A 1 83 ? 2.577 1.123 -1.765 1.00 91.25 83 TYR A CA 1
ATOM 651 C C . TYR A 1 83 ? 1.118 1.522 -1.509 1.00 91.25 83 TYR A C 1
ATOM 653 O O . TYR A 1 83 ? 0.731 1.802 -0.375 1.00 91.25 83 TYR A O 1
ATOM 661 N N . SER A 1 84 ? 0.281 1.485 -2.543 1.00 92.25 84 SER A N 1
ATOM 662 C CA . SER A 1 84 ? -1.147 1.765 -2.404 1.00 92.25 84 SER A CA 1
ATOM 663 C C . SER A 1 84 ? -1.880 0.716 -1.557 1.00 92.25 84 SER A C 1
ATOM 665 O O . SER A 1 84 ? -2.678 1.061 -0.681 1.00 92.25 84 SER A O 1
ATOM 667 N N . GLY A 1 85 ? -1.585 -0.570 -1.772 1.00 91.19 85 GLY A N 1
ATOM 668 C CA . GLY A 1 85 ? -2.104 -1.659 -0.943 1.00 91.19 85 GLY A CA 1
ATOM 669 C C . GLY A 1 85 ? -1.720 -1.489 0.524 1.00 91.19 85 GLY A C 1
ATOM 670 O O . GLY A 1 85 ? -2.570 -1.599 1.407 1.00 91.19 85 GLY A O 1
ATOM 671 N N . HIS A 1 86 ? -0.460 -1.140 0.785 1.00 91.38 86 HIS A N 1
ATOM 672 C CA . HIS A 1 86 ? 0.044 -0.833 2.119 1.00 91.38 86 HIS A CA 1
ATOM 673 C C . HIS A 1 86 ? -0.762 0.292 2.782 1.00 91.38 86 HIS A C 1
ATOM 675 O O . HIS A 1 86 ? -1.240 0.117 3.903 1.00 91.38 86 HIS A O 1
ATOM 681 N N . LEU A 1 87 ? -0.978 1.415 2.093 1.00 90.00 87 LEU A N 1
ATOM 682 C CA . LEU A 1 87 ? -1.764 2.533 2.623 1.00 90.00 87 LEU A CA 1
ATOM 683 C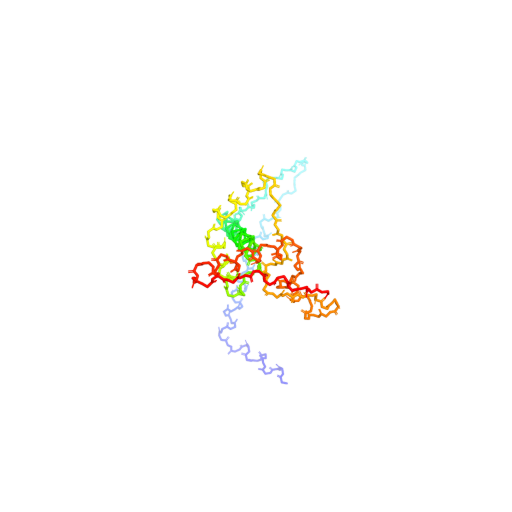 C . LEU A 1 87 ? -3.183 2.106 3.026 1.00 90.00 87 LEU A C 1
ATOM 685 O O . LEU A 1 87 ? -3.617 2.375 4.149 1.00 90.00 87 LEU A O 1
ATOM 689 N N . ALA A 1 88 ? -3.873 1.381 2.143 1.00 89.44 88 ALA A N 1
ATOM 690 C CA . ALA A 1 88 ? -5.225 0.888 2.398 1.00 89.44 88 ALA A CA 1
ATOM 691 C C . ALA A 1 88 ? -5.279 -0.104 3.575 1.00 89.44 88 ALA A C 1
ATOM 693 O O . ALA A 1 88 ? -6.180 -0.032 4.414 1.00 89.44 88 ALA A O 1
ATOM 694 N N . ALA A 1 89 ? -4.300 -1.006 3.672 1.00 88.94 89 ALA A N 1
ATOM 695 C CA . ALA A 1 89 ? -4.198 -1.966 4.768 1.00 88.94 89 ALA A CA 1
ATOM 696 C C . ALA A 1 89 ? -3.980 -1.274 6.123 1.00 88.94 89 ALA A C 1
ATOM 698 O O . ALA A 1 89 ? -4.550 -1.687 7.132 1.00 88.94 89 ALA A O 1
ATOM 699 N N . ASN A 1 90 ? -3.201 -0.190 6.146 1.00 86.81 90 ASN A N 1
ATOM 700 C CA . ASN A 1 90 ? -2.915 0.556 7.370 1.00 86.81 90 ASN A CA 1
ATOM 701 C C . ASN A 1 90 ? -4.096 1.386 7.872 1.00 86.81 90 ASN A C 1
ATOM 703 O O . ASN A 1 90 ? -4.233 1.565 9.081 1.00 86.81 90 ASN A O 1
ATOM 707 N N . ASP A 1 91 ? -4.993 1.838 6.998 1.00 85.06 91 ASP A N 1
ATOM 708 C CA . ASP A 1 91 ? -6.249 2.447 7.454 1.00 85.06 91 ASP A CA 1
ATOM 709 C C . ASP A 1 91 ? -7.237 1.394 7.997 1.00 85.06 91 ASP A C 1
ATOM 711 O O . ASP A 1 91 ? -8.033 1.674 8.896 1.00 85.06 91 ASP A O 1
ATOM 715 N N . ALA A 1 92 ? -7.130 0.146 7.527 1.00 84.38 92 ALA A N 1
ATOM 716 C CA . ALA A 1 92 ? -7.924 -0.991 7.993 1.00 84.38 92 ALA A CA 1
ATOM 717 C C . ALA A 1 92 ? -7.315 -1.754 9.188 1.00 84.38 92 ALA A C 1
ATOM 719 O O . ALA A 1 92 ? -7.911 -2.734 9.628 1.00 84.38 92 ALA A O 1
ATOM 720 N N . VAL A 1 93 ? -6.185 -1.302 9.742 1.00 81.88 93 VAL A N 1
ATOM 721 C CA . VAL A 1 93 ? -5.329 -2.024 10.708 1.00 81.88 93 VAL A CA 1
ATOM 722 C C . VAL A 1 93 ? -6.041 -2.645 11.923 1.00 81.88 93 VAL A C 1
ATOM 724 O O . VAL A 1 93 ? -5.587 -3.638 12.470 1.00 81.88 93 VAL A O 1
ATOM 727 N N . MET A 1 94 ? -7.174 -2.091 12.354 1.00 73.00 94 MET A N 1
ATOM 728 C CA . MET A 1 94 ? -7.925 -2.570 13.525 1.00 73.00 94 MET A CA 1
ATOM 729 C C . MET A 1 94 ? -9.090 -3.517 13.208 1.00 73.00 94 MET A C 1
ATOM 731 O O . MET A 1 94 ? -9.860 -3.866 14.109 1.00 73.00 94 MET A O 1
ATOM 735 N N . ARG A 1 95 ? -9.258 -3.894 11.940 1.00 78.31 95 ARG A N 1
ATOM 736 C CA . ARG A 1 95 ? -10.239 -4.897 11.505 1.00 78.31 95 ARG A CA 1
ATOM 737 C C . ARG A 1 95 ? -9.643 -6.297 11.623 1.00 78.31 95 ARG A C 1
ATOM 739 O O . ARG A 1 95 ? -8.443 -6.446 11.832 1.00 78.31 95 ARG A O 1
ATOM 746 N N . ASP A 1 96 ? -10.475 -7.326 11.470 1.00 81.56 96 ASP A N 1
ATOM 747 C CA . ASP A 1 96 ? -9.960 -8.695 11.504 1.00 81.56 96 ASP A CA 1
ATOM 748 C C . ASP A 1 96 ? -8.923 -8.910 10.382 1.00 81.56 96 ASP A C 1
ATOM 750 O O . ASP A 1 96 ? -9.102 -8.381 9.277 1.00 81.56 96 ASP A O 1
ATOM 754 N N . PRO A 1 97 ? -7.879 -9.728 10.619 1.00 83.88 97 PRO A N 1
ATOM 755 C CA . PRO A 1 97 ? -6.846 -10.078 9.643 1.00 83.88 97 PRO A CA 1
ATOM 756 C C . PRO A 1 97 ? -7.308 -10.287 8.190 1.00 83.88 97 PRO A C 1
ATOM 758 O O . PRO A 1 97 ? -6.697 -9.698 7.293 1.00 83.88 97 PRO A O 1
ATOM 761 N N . PRO A 1 98 ? -8.381 -11.060 7.902 1.00 87.62 98 PRO A N 1
ATOM 762 C CA . PRO A 1 98 ? -8.832 -11.250 6.524 1.00 87.62 98 PRO A CA 1
ATOM 763 C C . PRO A 1 98 ? -9.279 -9.945 5.856 1.00 87.62 98 PRO A C 1
ATOM 765 O O . PRO A 1 98 ? -9.037 -9.762 4.664 1.00 87.62 98 PRO A O 1
ATOM 768 N N . TYR A 1 99 ? -9.877 -9.011 6.600 1.00 86.06 99 TYR A N 1
ATOM 769 C CA . TYR A 1 99 ? -10.259 -7.712 6.051 1.00 86.06 99 TYR A CA 1
ATOM 770 C C . TYR A 1 99 ? -9.037 -6.851 5.753 1.00 86.06 99 TYR A C 1
ATOM 772 O O . TYR A 1 99 ? -9.017 -6.197 4.717 1.00 86.06 99 TYR A O 1
ATOM 780 N N . VAL A 1 100 ? -8.003 -6.869 6.597 1.00 85.69 100 VAL A N 1
ATOM 781 C CA . VAL A 1 100 ? -6.763 -6.113 6.339 1.00 85.69 100 VAL A CA 1
ATOM 782 C C . VAL A 1 100 ? -6.119 -6.564 5.025 1.00 85.69 100 VAL A C 1
ATOM 784 O O . VAL A 1 100 ? -5.773 -5.734 4.184 1.00 85.69 100 VAL A O 1
ATOM 787 N N . ILE A 1 101 ? -6.033 -7.879 4.807 1.00 88.31 101 ILE A N 1
ATOM 788 C CA . ILE A 1 101 ? -5.508 -8.465 3.564 1.00 88.31 101 ILE A CA 1
ATOM 789 C C . ILE A 1 101 ? -6.391 -8.085 2.372 1.00 88.31 101 ILE A C 1
ATOM 791 O O . ILE A 1 101 ? -5.891 -7.719 1.309 1.00 88.31 101 ILE A O 1
ATOM 795 N N . LEU A 1 102 ? -7.711 -8.127 2.545 1.00 90.62 102 LEU A N 1
ATOM 796 C CA . LEU A 1 102 ? -8.645 -7.751 1.492 1.00 90.62 102 LEU A CA 1
ATOM 797 C C . LEU A 1 102 ? -8.479 -6.274 1.093 1.00 90.62 102 LEU A C 1
ATOM 799 O O . LEU A 1 102 ? -8.433 -5.963 -0.095 1.00 90.62 102 LEU A O 1
ATOM 803 N N . TYR A 1 103 ? -8.320 -5.374 2.067 1.00 89.69 103 TYR A N 1
ATOM 804 C CA . TYR A 1 103 ? -8.040 -3.955 1.823 1.00 89.69 103 TYR A CA 1
ATOM 805 C C . TYR A 1 103 ? -6.685 -3.734 1.145 1.00 89.69 103 TYR A C 1
ATOM 807 O O . TYR A 1 103 ? -6.596 -2.879 0.267 1.00 89.69 103 TYR A O 1
ATOM 815 N N . PHE A 1 104 ? -5.663 -4.528 1.477 1.00 92.25 104 PHE A N 1
ATOM 816 C CA . PHE A 1 104 ? -4.385 -4.508 0.763 1.00 92.25 104 PHE A CA 1
ATOM 817 C C . PHE A 1 104 ? -4.563 -4.845 -0.724 1.00 92.25 104 PHE A C 1
ATOM 819 O O . PHE A 1 104 ? -4.103 -4.103 -1.592 1.00 92.25 104 PHE A O 1
ATOM 826 N N . ILE A 1 105 ? -5.279 -5.934 -1.027 1.00 92.75 105 ILE A N 1
ATOM 827 C CA . ILE A 1 105 ? -5.538 -6.375 -2.406 1.00 92.75 105 ILE A CA 1
ATOM 828 C C . ILE A 1 105 ? -6.351 -5.320 -3.164 1.00 92.75 105 ILE A C 1
ATOM 830 O O . ILE A 1 105 ? -5.990 -4.951 -4.282 1.00 92.75 105 ILE A O 1
ATOM 834 N N . TYR A 1 106 ? -7.406 -4.776 -2.550 1.00 91.88 106 TYR A N 1
ATOM 835 C CA . TYR A 1 106 ? -8.184 -3.690 -3.150 1.00 91.88 106 TYR A CA 1
ATOM 836 C C . TYR A 1 106 ? -7.337 -2.438 -3.391 1.00 91.88 106 TYR A C 1
ATOM 838 O O . TYR A 1 106 ? -7.442 -1.830 -4.456 1.00 91.88 106 TYR A O 1
ATOM 846 N N . GLY A 1 107 ? -6.468 -2.081 -2.444 1.00 90.69 107 GLY A N 1
ATOM 847 C CA . GLY A 1 107 ? -5.551 -0.957 -2.585 1.00 90.69 107 GLY A CA 1
ATOM 848 C C . GLY A 1 107 ? -4.542 -1.145 -3.715 1.00 90.69 107 GLY A C 1
ATOM 849 O O . GLY A 1 107 ? -4.235 -0.180 -4.411 1.00 90.69 107 GLY A O 1
ATOM 850 N N . ALA A 1 108 ? -4.079 -2.373 -3.950 1.00 92.75 108 ALA A N 1
ATOM 851 C CA . ALA A 1 108 ? -3.178 -2.694 -5.052 1.00 92.75 108 ALA A CA 1
ATOM 852 C C . ALA A 1 108 ? -3.877 -2.654 -6.424 1.00 92.75 108 ALA A C 1
ATOM 854 O O . ALA A 1 108 ? -3.326 -2.102 -7.374 1.00 92.75 108 ALA A O 1
ATOM 855 N N . ILE A 1 109 ? -5.101 -3.187 -6.534 1.00 93.31 109 ILE A N 1
ATOM 856 C CA . ILE A 1 109 ? -5.880 -3.195 -7.789 1.00 93.31 109 ILE A CA 1
ATOM 857 C C . ILE A 1 109 ? -6.319 -1.775 -8.171 1.00 93.31 109 ILE A C 1
ATOM 859 O O . ILE A 1 109 ? -6.193 -1.368 -9.325 1.00 93.31 109 ILE A O 1
ATOM 863 N N . PHE A 1 110 ? -6.811 -1.002 -7.201 1.00 92.75 110 PHE A N 1
ATOM 864 C CA . PHE A 1 110 ? -7.291 0.368 -7.403 1.00 92.75 110 PHE A CA 1
ATOM 865 C C . PHE A 1 110 ? -6.235 1.426 -7.057 1.00 92.75 110 PHE A C 1
ATOM 867 O O . PHE A 1 110 ? -6.578 2.545 -6.666 1.00 92.75 110 PHE A O 1
ATOM 874 N N . ALA A 1 111 ? -4.953 1.093 -7.244 1.00 90.38 111 ALA A N 1
ATOM 875 C CA . ALA A 1 111 ? -3.821 1.936 -6.873 1.00 90.38 111 ALA A CA 1
ATOM 876 C C . ALA A 1 111 ? -3.934 3.425 -7.253 1.00 90.38 111 ALA A C 1
ATOM 878 O O . ALA A 1 111 ? -3.748 4.267 -6.372 1.00 90.38 111 ALA A O 1
ATOM 879 N N . PRO A 1 112 ? -4.294 3.804 -8.498 1.00 89.75 112 PRO A N 1
ATOM 880 C CA . PRO A 1 112 ? -4.391 5.221 -8.851 1.00 89.75 112 PRO A CA 1
ATOM 881 C C . PRO A 1 112 ? -5.455 5.970 -8.034 1.00 89.75 112 PRO A C 1
ATOM 883 O O . PRO A 1 112 ? -5.210 7.092 -7.597 1.00 89.75 112 PRO A O 1
ATOM 886 N N . PHE A 1 113 ? -6.612 5.357 -7.770 1.00 91.56 113 PHE A N 1
ATOM 887 C CA . PHE A 1 113 ? -7.691 5.996 -7.008 1.00 91.56 113 PHE A CA 1
ATOM 888 C C . PHE A 1 113 ? -7.338 6.146 -5.530 1.00 91.56 113 PHE A C 1
ATOM 890 O O . PHE A 1 113 ? -7.595 7.189 -4.927 1.00 91.56 113 PHE A O 1
ATOM 897 N N . VAL A 1 114 ? -6.727 5.113 -4.955 1.00 88.94 114 VAL A N 1
ATOM 898 C CA . VAL A 1 114 ? -6.339 5.095 -3.544 1.00 88.94 114 VAL A CA 1
ATOM 899 C C . VAL A 1 114 ? -5.236 6.115 -3.273 1.00 88.94 114 VAL A C 1
ATOM 901 O O . VAL A 1 114 ? -5.345 6.893 -2.327 1.00 88.94 114 VAL A O 1
ATOM 904 N N . VAL A 1 115 ? -4.226 6.207 -4.140 1.00 88.19 115 VAL A N 1
ATOM 905 C CA . VAL A 1 115 ? -3.161 7.210 -3.992 1.00 88.19 115 VAL A CA 1
ATOM 906 C C . VAL A 1 115 ? -3.707 8.635 -4.097 1.00 88.19 115 VAL A C 1
ATOM 908 O O . VAL A 1 115 ? -3.349 9.475 -3.273 1.00 88.19 115 VAL A O 1
ATOM 911 N N . ILE A 1 116 ? -4.625 8.910 -5.031 1.00 90.94 116 ILE A N 1
ATOM 912 C CA . ILE A 1 116 ? -5.286 10.225 -5.120 1.00 90.94 116 ILE A CA 1
ATOM 913 C C . ILE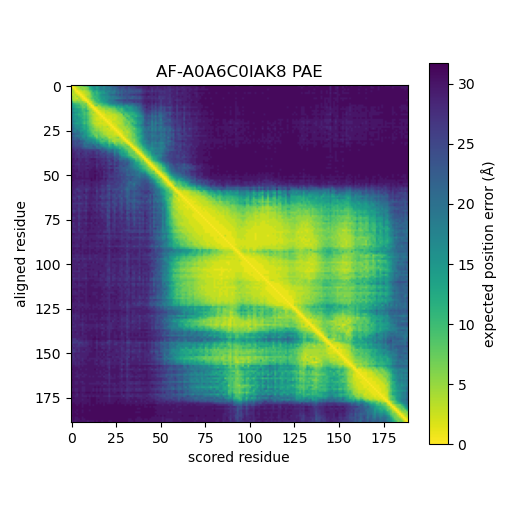 A 1 116 ? -6.069 10.529 -3.837 1.00 90.94 116 ILE A C 1
ATOM 915 O O . ILE A 1 116 ? -5.973 11.638 -3.308 1.00 90.94 116 ILE A O 1
ATOM 919 N N . TYR A 1 117 ? -6.814 9.556 -3.307 1.00 89.56 117 TYR A N 1
ATOM 920 C CA . TYR A 1 117 ? -7.551 9.716 -2.055 1.00 89.56 117 TYR A CA 1
ATOM 921 C C . TYR A 1 117 ? -6.626 10.109 -0.893 1.00 89.56 117 TYR A C 1
ATOM 923 O O . TYR A 1 117 ? -6.900 11.095 -0.205 1.00 89.56 117 TYR A O 1
ATOM 931 N N . TYR A 1 118 ? -5.511 9.396 -0.706 1.00 87.81 118 TYR A N 1
ATOM 932 C CA . TYR A 1 118 ? -4.549 9.709 0.356 1.00 87.81 118 TYR A CA 1
ATOM 933 C C . TYR A 1 118 ? -3.816 11.030 0.119 1.00 87.81 118 TYR A C 1
ATOM 935 O O . TYR A 1 118 ? -3.571 11.761 1.077 1.00 87.81 118 TYR A O 1
ATOM 943 N N . PHE A 1 119 ? -3.539 11.394 -1.134 1.00 88.44 119 PHE A N 1
ATOM 944 C CA . PHE A 1 119 ? -2.965 12.696 -1.467 1.00 88.44 119 PHE A CA 1
ATOM 945 C C . PHE A 1 119 ? -3.904 13.845 -1.070 1.00 88.44 119 PHE A C 1
ATOM 947 O O . PHE A 1 119 ? -3.487 14.798 -0.411 1.00 88.44 119 PHE A O 1
ATOM 954 N N . ILE A 1 120 ? -5.201 13.727 -1.374 1.00 89.00 120 ILE A N 1
ATOM 955 C CA . ILE A 1 120 ? -6.219 14.689 -0.922 1.00 89.00 120 ILE A CA 1
ATOM 956 C C . ILE A 1 120 ? -6.300 14.709 0.611 1.00 89.00 120 ILE A C 1
ATOM 958 O O . ILE A 1 120 ? -6.441 15.774 1.211 1.00 89.00 120 ILE A O 1
ATOM 962 N N . GLN A 1 121 ? -6.212 13.548 1.263 1.00 85.56 121 GLN A N 1
ATOM 963 C CA . GLN A 1 121 ? -6.258 13.453 2.723 1.00 85.56 121 GLN A CA 1
ATOM 964 C C . GLN A 1 121 ? -5.072 14.177 3.382 1.00 85.56 121 GLN A C 1
ATOM 966 O O . GLN A 1 121 ? -5.277 14.913 4.352 1.00 85.56 121 GLN A O 1
ATOM 971 N N . MET A 1 122 ? -3.878 14.038 2.799 1.00 87.06 122 MET A N 1
ATOM 972 C CA . MET A 1 122 ? -2.651 14.721 3.209 1.00 87.06 122 MET A CA 1
ATOM 973 C C . MET A 1 122 ? -2.766 16.241 3.036 1.00 87.06 122 MET A C 1
ATOM 975 O O . MET A 1 122 ? -2.430 16.984 3.955 1.00 87.06 122 MET A O 1
ATOM 979 N N . LEU A 1 123 ? -3.323 16.718 1.915 1.00 88.81 123 LEU A N 1
ATOM 980 C CA . LEU A 1 123 ? -3.596 18.150 1.708 1.00 88.81 123 LEU A CA 1
ATOM 981 C C . LEU A 1 123 ? -4.591 18.721 2.730 1.00 88.81 123 LEU A C 1
ATOM 983 O O . LEU A 1 123 ? -4.538 19.904 3.057 1.00 88.81 123 LEU A O 1
ATOM 987 N N . ARG A 1 124 ? -5.487 17.883 3.262 1.00 89.06 124 ARG A N 1
ATOM 988 C CA . ARG A 1 124 ? -6.434 18.246 4.330 1.00 89.06 124 ARG A CA 1
ATOM 989 C C . ARG A 1 124 ? -5.826 18.163 5.736 1.00 89.06 124 ARG A C 1
ATOM 991 O O . ARG A 1 124 ? -6.559 18.336 6.706 1.00 89.06 124 ARG A O 1
ATOM 998 N N . GLY A 1 125 ? -4.525 17.893 5.852 1.00 80.81 125 GLY A N 1
ATOM 999 C CA . GLY A 1 125 ? -3.804 17.827 7.125 1.00 80.81 125 GLY A CA 1
ATOM 1000 C C . GLY A 1 125 ? -4.018 16.535 7.913 1.00 80.81 125 GLY A C 1
ATOM 1001 O O . GLY A 1 125 ? -3.632 16.469 9.077 1.00 80.81 125 GLY A O 1
ATOM 1002 N N . ASN A 1 126 ? -4.624 15.506 7.313 1.00 79.19 126 ASN A N 1
ATOM 1003 C CA . ASN A 1 126 ? -4.717 14.207 7.968 1.00 79.19 126 ASN A CA 1
ATOM 1004 C C . ASN A 1 126 ? -3.388 13.459 7.824 1.00 79.19 126 ASN A C 1
ATOM 1006 O O . ASN A 1 126 ? -2.780 13.438 6.750 1.00 79.19 126 ASN A O 1
ATOM 1010 N N . THR A 1 127 ? -2.936 12.840 8.911 1.00 74.38 127 THR A N 1
ATOM 1011 C CA . THR A 1 127 ? -1.699 12.064 8.920 1.00 74.38 127 THR A CA 1
ATOM 1012 C C . THR A 1 127 ? -1.944 10.678 8.338 1.00 74.38 127 THR A C 1
ATOM 1014 O O . THR A 1 127 ? -2.782 9.904 8.806 1.00 74.38 127 THR A O 1
ATOM 1017 N N . VAL A 1 128 ? -1.186 10.355 7.292 1.00 75.75 128 VAL A N 1
ATOM 1018 C CA . VAL A 1 128 ? -1.165 9.016 6.710 1.00 75.75 128 VAL A CA 1
ATOM 1019 C C . VAL A 1 128 ? -0.454 8.092 7.689 1.00 75.75 128 VAL A C 1
ATOM 1021 O O . VAL A 1 128 ? 0.733 8.253 7.967 1.00 75.75 128 VAL A O 1
ATOM 1024 N N . LYS A 1 129 ? -1.195 7.138 8.245 1.00 74.75 129 LYS A N 1
ATOM 1025 C CA . LYS A 1 129 ? -0.662 6.209 9.237 1.00 74.75 129 LYS A CA 1
ATOM 1026 C C . LYS A 1 129 ? 0.055 5.071 8.539 1.00 74.75 129 LYS A C 1
ATOM 1028 O O . LYS A 1 129 ? -0.519 4.426 7.668 1.00 74.75 129 LYS A O 1
ATOM 1033 N N . SER A 1 130 ? 1.289 4.823 8.949 1.00 80.94 130 SER A N 1
ATOM 1034 C CA . SER A 1 130 ? 2.085 3.694 8.488 1.00 80.94 130 SER A CA 1
ATOM 1035 C C . SER A 1 130 ? 2.587 2.947 9.716 1.00 80.94 130 SER A C 1
ATOM 1037 O O . SER A 1 130 ? 3.343 3.491 10.516 1.00 80.94 130 SER A O 1
ATOM 1039 N N . TYR A 1 131 ? 2.083 1.732 9.894 1.00 79.19 131 TYR A N 1
ATOM 1040 C CA . TYR A 1 131 ? 2.395 0.849 11.008 1.00 79.19 131 TYR A CA 1
ATOM 1041 C C . TYR A 1 131 ? 3.280 -0.315 10.555 1.00 79.19 131 TYR A C 1
ATOM 1043 O O . TYR A 1 131 ? 4.323 -0.562 11.148 1.00 79.19 131 TYR A O 1
ATOM 1051 N N . ALA A 1 132 ? 2.874 -1.018 9.496 1.00 81.62 132 ALA A N 1
ATOM 1052 C CA . ALA A 1 132 ? 3.624 -2.123 8.895 1.00 81.62 132 ALA A CA 1
ATOM 1053 C C . ALA A 1 132 ? 3.206 -2.303 7.431 1.00 81.62 132 ALA A C 1
ATOM 1055 O O . ALA A 1 132 ? 2.184 -1.752 7.019 1.00 81.62 132 ALA A O 1
ATOM 1056 N N . ILE A 1 133 ? 3.942 -3.087 6.632 1.00 82.62 133 ILE A N 1
ATOM 1057 C CA . ILE A 1 133 ? 3.571 -3.318 5.222 1.00 82.62 133 ILE A CA 1
ATOM 1058 C C . ILE A 1 133 ? 2.154 -3.892 5.136 1.00 82.62 133 ILE A C 1
ATOM 1060 O O . ILE A 1 133 ? 1.322 -3.338 4.415 1.00 82.62 133 ILE A O 1
ATOM 1064 N N . ILE A 1 134 ? 1.865 -4.922 5.935 1.00 84.56 134 ILE A N 1
ATOM 1065 C CA . ILE A 1 134 ? 0.523 -5.495 6.079 1.00 84.56 134 ILE A CA 1
ATOM 1066 C C . ILE A 1 134 ? 0.260 -5.738 7.570 1.00 84.56 134 ILE A C 1
ATOM 1068 O O . ILE A 1 134 ? 0.648 -6.782 8.087 1.00 84.56 134 ILE A O 1
ATOM 1072 N N . PRO A 1 135 ? -0.363 -4.799 8.296 1.00 83.00 135 PRO A N 1
ATOM 1073 C CA . PRO A 1 135 ? -0.442 -4.875 9.749 1.00 83.00 135 PRO A CA 1
ATOM 1074 C C . PRO A 1 135 ? -1.517 -5.882 10.188 1.00 83.00 135 PRO A C 1
ATOM 1076 O O . PRO A 1 135 ? -2.684 -5.542 10.362 1.00 83.00 135 PRO A O 1
ATOM 1079 N N . ILE A 1 136 ? -1.122 -7.146 10.334 1.00 82.19 136 ILE A N 1
ATOM 1080 C CA . ILE A 1 136 ? -2.013 -8.270 10.657 1.00 82.19 136 ILE A CA 1
ATOM 1081 C C . ILE A 1 136 ? -1.921 -8.637 12.138 1.00 82.19 136 ILE A C 1
ATOM 1083 O O . ILE A 1 136 ? -2.918 -9.014 12.757 1.00 82.19 136 ILE A O 1
ATOM 1087 N N . ARG A 1 137 ? -0.7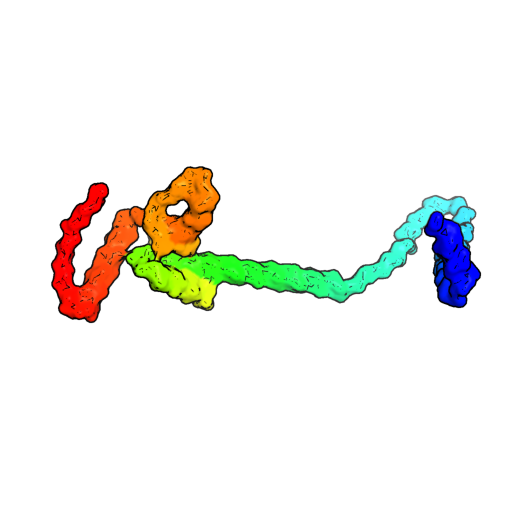15 -8.570 12.709 1.00 77.25 137 ARG A N 1
ATOM 1088 C CA . ARG A 1 137 ? -0.429 -9.060 14.057 1.00 77.25 137 ARG A CA 1
ATOM 1089 C C . ARG A 1 137 ? -0.219 -7.896 15.016 1.00 77.25 137 ARG A C 1
ATOM 1091 O O . ARG A 1 137 ? 0.573 -7.001 14.754 1.00 77.25 137 ARG A O 1
ATOM 1098 N N . GLN A 1 138 ? -0.891 -7.943 16.159 1.00 78.00 138 GLN A N 1
ATOM 1099 C CA . GLN A 1 138 ? -0.621 -7.030 17.266 1.00 78.00 138 GLN A CA 1
ATOM 1100 C C . GLN A 1 138 ? 0.488 -7.607 18.147 1.00 78.00 138 GLN A C 1
ATOM 1102 O O . GLN A 1 138 ? 0.437 -8.787 18.505 1.00 78.00 138 GLN A O 1
ATOM 1107 N N . GLY A 1 139 ? 1.468 -6.779 18.506 1.00 73.38 139 GLY A N 1
ATOM 1108 C CA . GLY A 1 139 ? 2.489 -7.134 19.492 1.00 73.38 139 GLY A CA 1
ATOM 1109 C C . GLY A 1 139 ? 3.880 -6.611 19.152 1.00 73.38 139 GLY A C 1
ATOM 1110 O O . GLY A 1 139 ? 4.217 -6.402 17.988 1.00 73.38 139 GLY A O 1
ATOM 1111 N N . ALA A 1 140 ? 4.688 -6.413 20.194 1.00 66.62 140 ALA A N 1
ATOM 1112 C CA . ALA A 1 140 ? 6.103 -6.111 20.039 1.00 66.62 140 ALA A CA 1
ATOM 1113 C C . ALA A 1 140 ? 6.828 -7.327 19.451 1.00 66.62 140 ALA A C 1
ATOM 1115 O O . ALA A 1 140 ? 6.596 -8.470 19.851 1.00 66.62 140 ALA A O 1
ATOM 1116 N N . VAL A 1 141 ? 7.699 -7.071 18.483 1.00 75.19 141 VAL A N 1
ATOM 1117 C CA . VAL A 1 141 ? 8.504 -8.104 17.842 1.00 75.19 141 VAL A CA 1
ATOM 1118 C C . VAL A 1 141 ? 9.810 -8.256 18.618 1.00 75.19 141 VAL A C 1
ATOM 1120 O O . VAL A 1 141 ? 10.419 -7.256 18.983 1.00 75.19 141 VAL A O 1
ATOM 1123 N N . SER A 1 142 ? 10.250 -9.493 18.877 1.00 69.56 142 SER A N 1
ATOM 1124 C CA . SER A 1 142 ? 11.533 -9.730 19.548 1.00 69.56 142 SER A CA 1
ATOM 1125 C C . SER A 1 142 ? 12.682 -9.276 18.654 1.00 69.56 142 SER A C 1
ATOM 1127 O O . SER A 1 142 ? 12.966 -9.895 17.623 1.00 69.56 142 SER A O 1
ATOM 1129 N N . GLU A 1 143 ? 13.363 -8.216 19.068 1.00 71.88 143 GLU A N 1
ATOM 1130 C CA . GLU A 1 143 ? 14.559 -7.722 18.396 1.00 71.88 143 GLU A CA 1
ATOM 1131 C C . GLU A 1 143 ? 15.672 -8.787 18.432 1.00 71.88 143 GLU A C 1
ATOM 1133 O O . GLU A 1 143 ? 15.811 -9.541 19.397 1.00 71.88 143 GLU A O 1
ATOM 1138 N N . GLY A 1 144 ? 16.446 -8.898 17.347 1.00 72.75 144 GLY A N 1
ATOM 1139 C CA . GLY A 1 144 ? 17.623 -9.777 17.278 1.00 72.75 144 GLY A CA 1
ATOM 1140 C C . GLY A 1 144 ? 17.393 -11.206 16.768 1.00 72.75 144 GLY A C 1
ATOM 1141 O O . GLY A 1 144 ? 18.351 -11.971 16.682 1.00 72.75 144 GLY A O 1
ATOM 1142 N N . THR A 1 145 ? 16.170 -11.578 16.378 1.00 82.12 145 THR A N 1
ATOM 1143 C CA . THR A 1 145 ? 15.880 -12.885 15.754 1.00 82.12 145 THR A CA 1
ATOM 1144 C C . THR A 1 145 ? 15.515 -12.744 14.276 1.00 82.12 145 THR A C 1
ATOM 1146 O O . THR A 1 145 ? 14.920 -11.751 13.858 1.00 82.12 145 THR A O 1
ATOM 1149 N N . VAL A 1 146 ? 15.835 -13.765 13.471 1.00 83.38 146 VAL A N 1
ATOM 1150 C CA . VAL A 1 146 ? 15.406 -13.842 12.059 1.00 83.38 146 VAL A CA 1
ATOM 1151 C C . VAL A 1 146 ? 13.881 -13.824 11.961 1.00 83.38 146 VAL A C 1
ATOM 1153 O O . VAL A 1 146 ? 13.324 -13.146 11.103 1.00 83.38 146 VAL A O 1
ATOM 1156 N N . GLU A 1 147 ? 13.200 -14.508 12.883 1.00 80.44 147 GLU A N 1
ATOM 1157 C CA . GLU A 1 147 ? 11.744 -14.438 13.008 1.00 80.44 147 GLU A CA 1
ATOM 1158 C C . GLU A 1 147 ? 11.276 -12.994 13.208 1.00 80.44 147 GLU A C 1
ATOM 1160 O O . GLU A 1 147 ? 10.347 -12.557 12.533 1.00 80.44 147 GLU A O 1
ATOM 1165 N N . GLY A 1 148 ? 11.961 -12.224 14.057 1.00 77.62 148 GLY A N 1
ATOM 1166 C CA . GLY A 1 148 ? 11.650 -10.820 14.277 1.00 77.62 148 GLY A CA 1
ATOM 1167 C C . GLY A 1 148 ? 11.775 -9.953 13.020 1.00 77.62 148 GLY A C 1
ATOM 1168 O O . GLY A 1 148 ? 10.915 -9.113 12.756 1.00 77.62 148 GLY A O 1
ATOM 1169 N N . PHE A 1 149 ? 12.776 -10.206 12.176 1.00 80.25 149 PHE A N 1
ATOM 1170 C CA . PHE A 1 149 ? 12.899 -9.509 10.893 1.00 80.25 149 PHE A CA 1
ATOM 1171 C C . PHE A 1 149 ? 11.682 -9.755 9.988 1.00 80.25 149 PHE A C 1
ATOM 1173 O O . PHE A 1 149 ? 11.081 -8.802 9.497 1.00 80.25 149 PHE A O 1
ATOM 1180 N N . PHE A 1 150 ? 11.255 -11.009 9.812 1.00 81.81 150 PHE A N 1
ATOM 1181 C CA . PHE A 1 150 ? 10.081 -11.318 8.982 1.00 81.81 150 PHE A CA 1
ATOM 1182 C C . PHE A 1 150 ? 8.771 -10.836 9.612 1.00 81.81 150 PHE A C 1
ATOM 1184 O O . PHE A 1 150 ? 7.890 -10.330 8.916 1.00 81.81 150 PHE A O 1
ATOM 1191 N N . MET A 1 151 ? 8.655 -10.948 10.934 1.00 81.44 151 MET A N 1
ATOM 1192 C CA . MET A 1 151 ? 7.481 -10.501 11.677 1.00 81.44 151 MET A CA 1
ATOM 1193 C C . MET A 1 151 ? 7.330 -8.979 11.660 1.00 81.44 151 MET A C 1
ATOM 1195 O O . MET A 1 151 ? 6.202 -8.501 11.774 1.00 81.44 151 MET A O 1
ATOM 1199 N N . SER A 1 152 ? 8.409 -8.215 11.463 1.00 77.94 152 SER A N 1
ATOM 1200 C CA . SER A 1 152 ? 8.355 -6.747 11.372 1.00 77.94 152 SER A CA 1
ATOM 1201 C C . SER A 1 152 ? 7.480 -6.242 10.218 1.00 77.94 152 SER A C 1
ATOM 1203 O O . SER A 1 152 ? 6.829 -5.209 10.341 1.00 77.94 152 SER A O 1
ATOM 1205 N N . PHE A 1 153 ? 7.374 -7.004 9.123 1.00 81.56 153 PHE A N 1
ATOM 1206 C CA . PHE A 1 153 ? 6.533 -6.628 7.984 1.00 81.56 153 PHE A CA 1
ATOM 1207 C C . PHE A 1 153 ? 5.033 -6.742 8.270 1.00 81.56 153 PHE A C 1
ATOM 1209 O O . PHE A 1 153 ? 4.233 -6.103 7.578 1.00 81.56 153 PHE A O 1
ATOM 1216 N N . ILE A 1 154 ? 4.662 -7.551 9.268 1.00 82.62 154 ILE A N 1
ATOM 1217 C CA . ILE A 1 154 ? 3.269 -7.888 9.575 1.00 82.62 154 ILE A CA 1
ATOM 1218 C C . ILE A 1 154 ? 2.801 -7.474 10.968 1.00 82.62 154 ILE A C 1
ATOM 1220 O O . ILE A 1 154 ? 1.599 -7.510 11.244 1.00 82.62 154 ILE A O 1
ATOM 1224 N N . SER A 1 155 ? 3.726 -7.104 11.848 1.00 79.88 155 SER A N 1
ATOM 1225 C CA . SER A 1 155 ? 3.427 -6.785 13.239 1.00 79.88 155 SER A CA 1
ATOM 1226 C C . SER A 1 155 ? 3.349 -5.284 13.447 1.00 79.88 155 SER A C 1
ATOM 1228 O O . SER A 1 155 ? 4.157 -4.537 12.903 1.00 79.88 155 SER A O 1
ATOM 1230 N N . TYR A 1 156 ? 2.399 -4.843 14.263 1.00 80.31 156 TYR A N 1
ATOM 1231 C CA . TYR A 1 156 ? 2.275 -3.446 14.643 1.00 80.31 156 TYR A CA 1
ATOM 1232 C C . TYR A 1 156 ? 1.964 -3.272 16.128 1.00 80.31 156 TYR A C 1
ATOM 1234 O O . TYR A 1 156 ? 1.370 -4.138 16.780 1.00 80.31 156 TYR A O 1
ATOM 1242 N N . ILE A 1 157 ? 2.342 -2.103 16.644 1.00 77.50 157 ILE A N 1
ATOM 1243 C CA . ILE A 1 157 ? 1.984 -1.645 17.983 1.00 77.50 157 ILE A CA 1
ATOM 1244 C C . ILE A 1 157 ? 0.868 -0.601 17.826 1.00 77.50 157 ILE A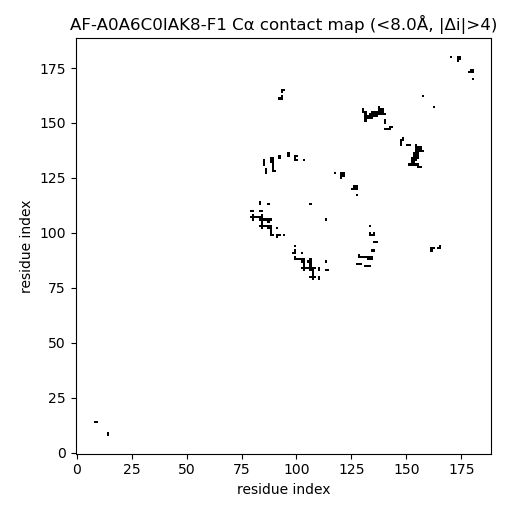 C 1
ATOM 1246 O O . ILE A 1 157 ? 1.058 0.396 17.124 1.00 77.50 157 ILE A O 1
ATOM 1250 N N . PRO A 1 158 ? -0.323 -0.832 18.402 1.00 67.44 158 PRO A N 1
ATOM 1251 C CA . PRO A 1 158 ? -1.454 0.066 18.235 1.00 67.44 158 PRO A CA 1
ATOM 1252 C C . PRO A 1 158 ? -1.255 1.386 18.987 1.00 67.44 158 PRO A C 1
ATOM 1254 O O . PRO A 1 158 ? -0.967 1.395 20.178 1.00 67.44 158 PRO A O 1
ATOM 1257 N N . ASP A 1 159 ? -1.489 2.500 18.296 1.00 72.06 159 ASP A N 1
ATOM 1258 C CA . ASP A 1 159 ? -1.572 3.833 18.903 1.00 72.06 159 ASP A CA 1
ATOM 1259 C C . ASP A 1 159 ? -2.983 4.085 19.485 1.00 72.06 159 ASP A C 1
ATOM 1261 O O . ASP A 1 159 ? -3.973 3.501 19.024 1.00 72.06 159 ASP A O 1
ATOM 1265 N N . ALA A 1 160 ? -3.106 4.985 20.463 1.00 70.50 160 ALA A N 1
ATOM 1266 C CA . ALA A 1 160 ? -4.354 5.326 21.152 1.00 70.50 160 ALA A CA 1
ATOM 1267 C C . ALA A 1 160 ? -5.482 5.726 20.180 1.00 70.50 160 ALA A C 1
ATOM 1269 O O . ALA A 1 160 ? -6.654 5.395 20.379 1.00 70.50 160 ALA A O 1
ATOM 1270 N N . GLU A 1 161 ? -5.146 6.390 19.072 1.00 70.44 161 GLU A N 1
ATOM 1271 C CA . GLU A 1 161 ? -6.128 6.756 18.051 1.00 70.44 161 GLU A CA 1
ATOM 1272 C C . GLU A 1 161 ? -6.649 5.535 17.267 1.00 70.44 161 GLU A C 1
ATOM 1274 O O . GLU A 1 161 ? -7.828 5.478 16.908 1.00 70.44 161 GLU A O 1
ATOM 1279 N N . ALA A 1 162 ? -5.805 4.527 17.028 1.00 65.81 162 ALA A N 1
ATOM 1280 C CA . ALA A 1 162 ? -6.235 3.288 16.386 1.00 65.81 162 ALA A CA 1
ATOM 1281 C C . ALA A 1 162 ? -7.204 2.518 17.300 1.00 65.81 162 ALA A C 1
ATOM 1283 O O . ALA A 1 162 ? -8.235 2.028 16.834 1.00 65.81 162 ALA A O 1
ATOM 1284 N N . ILE A 1 163 ? -6.929 2.481 18.609 1.00 73.00 163 ILE A N 1
ATOM 1285 C CA . ILE A 1 163 ? -7.808 1.846 19.605 1.00 73.00 163 ILE A CA 1
ATOM 1286 C C . ILE A 1 163 ? -9.196 2.509 19.593 1.00 73.00 163 ILE A C 1
ATOM 1288 O O . ILE A 1 163 ? -10.217 1.821 19.527 1.00 73.00 163 ILE A O 1
ATOM 1292 N N . ASN A 1 164 ? -9.247 3.843 19.535 1.00 75.12 164 ASN A N 1
ATOM 1293 C CA . ASN A 1 164 ? -10.503 4.594 19.438 1.00 75.12 164 ASN A CA 1
ATOM 1294 C C . ASN A 1 164 ? -11.269 4.340 18.126 1.00 75.12 164 ASN A C 1
ATOM 1296 O O . ASN A 1 164 ? -12.498 4.220 18.141 1.00 75.12 164 ASN A O 1
ATOM 1300 N N . LYS A 1 165 ? -10.576 4.222 16.983 1.00 70.38 165 LYS A N 1
ATOM 1301 C CA . LYS A 1 165 ? -11.215 3.846 15.706 1.00 70.38 165 LYS A CA 1
ATOM 1302 C C . LYS A 1 165 ? -11.826 2.443 15.771 1.00 70.38 165 LYS A C 1
ATOM 1304 O O . LYS A 1 165 ? -12.933 2.247 15.270 1.00 70.38 165 LYS A O 1
ATOM 1309 N N . ARG A 1 166 ? -11.149 1.488 16.422 1.00 70.94 166 ARG A N 1
ATOM 1310 C CA . ARG A 1 166 ? -11.675 0.130 16.639 1.00 70.94 166 ARG A CA 1
ATOM 1311 C C . ARG A 1 166 ? -12.968 0.154 17.446 1.00 70.94 166 ARG A C 1
ATOM 1313 O O . ARG A 1 166 ? -13.937 -0.476 17.039 1.00 70.94 166 ARG A O 1
ATOM 1320 N N . ALA A 1 167 ? -12.998 0.911 18.542 1.00 74.81 167 ALA A N 1
ATOM 1321 C CA . ALA A 1 167 ? -14.188 1.037 19.381 1.00 74.81 167 ALA A CA 1
ATOM 1322 C C . ALA A 1 167 ? -15.396 1.560 18.581 1.00 74.81 167 ALA A C 1
ATOM 1324 O O . ALA A 1 167 ? -16.456 0.940 18.600 1.00 74.81 167 ALA A O 1
ATOM 1325 N N . LYS A 1 168 ? -15.206 2.621 17.781 1.00 78.25 168 LYS A N 1
ATOM 1326 C CA . LYS A 1 168 ? -16.258 3.172 16.903 1.00 78.25 168 LYS A CA 1
ATOM 1327 C C . LYS A 1 168 ? -16.726 2.184 15.833 1.00 78.25 168 LYS A C 1
ATOM 1329 O O . LYS A 1 168 ? -17.913 2.121 15.524 1.00 78.25 168 LYS A O 1
ATOM 1334 N N . TYR A 1 169 ? -15.807 1.410 15.256 1.00 75.25 169 TYR A N 1
ATOM 1335 C CA . TYR A 1 169 ? -16.161 0.382 14.279 1.00 75.25 169 TYR A CA 1
ATOM 1336 C C . TYR A 1 169 ? -16.991 -0.740 14.918 1.00 75.25 169 TYR A C 1
ATOM 1338 O O . TYR A 1 169 ? -18.040 -1.096 14.381 1.00 75.25 169 TYR A O 1
ATOM 1346 N N . MET A 1 170 ? -16.587 -1.232 16.093 1.00 77.06 170 MET A N 1
ATOM 1347 C CA . MET A 1 170 ? -17.336 -2.248 16.845 1.00 77.06 170 MET A CA 1
ATOM 1348 C C . MET A 1 170 ? -18.720 -1.739 17.264 1.00 77.06 170 MET A C 1
ATOM 1350 O O . MET A 1 170 ? -19.698 -2.471 17.144 1.00 77.06 170 MET A O 1
ATOM 1354 N N . GLU A 1 171 ? -18.829 -0.473 17.668 1.00 80.50 171 GLU A N 1
ATOM 1355 C CA . GLU A 1 171 ? -20.110 0.181 17.952 1.00 80.50 171 GLU A CA 1
ATOM 1356 C C . GLU A 1 171 ? -21.005 0.245 16.702 1.00 80.50 171 GLU A C 1
ATOM 1358 O O . GLU A 1 171 ? -22.196 -0.062 16.769 1.00 80.50 171 GLU A O 1
ATOM 1363 N N . SER A 1 172 ? -20.435 0.575 15.536 1.00 77.75 172 SER A N 1
ATOM 1364 C CA . SER A 1 172 ? -21.179 0.602 14.270 1.00 77.75 172 SER A CA 1
ATOM 1365 C C . SER A 1 172 ? -21.655 -0.784 13.827 1.00 77.75 172 SER A C 1
ATOM 1367 O O . SER A 1 172 ? -22.783 -0.910 13.353 1.00 77.75 172 SER A O 1
ATOM 1369 N N . LEU A 1 173 ? -20.843 -1.825 14.044 1.00 75.69 173 LEU A N 1
ATOM 1370 C CA . LEU A 1 173 ? -21.214 -3.218 13.797 1.00 75.69 173 LEU A CA 1
ATOM 1371 C C . LEU A 1 173 ? -22.316 -3.679 14.750 1.00 75.69 173 LEU A C 1
ATOM 1373 O O . LEU A 1 173 ? -23.292 -4.269 14.301 1.00 75.69 173 LEU A O 1
ATOM 1377 N N . ALA A 1 174 ? -22.197 -3.367 16.041 1.00 74.31 174 ALA A N 1
ATOM 1378 C CA . ALA A 1 174 ? -23.205 -3.697 17.045 1.00 74.31 174 ALA A CA 1
ATOM 1379 C C . ALA A 1 174 ? -24.550 -3.024 16.722 1.00 74.31 174 ALA A C 1
ATOM 1381 O O . ALA A 1 174 ? -25.601 -3.665 16.745 1.00 74.31 174 ALA A O 1
ATOM 1382 N N . LYS A 1 175 ? -24.507 -1.751 16.312 1.00 77.44 175 LYS A N 1
ATOM 1383 C CA . LYS A 1 175 ? -25.681 -1.002 15.854 1.00 77.44 175 LYS A CA 1
ATOM 1384 C C . LYS A 1 175 ? -26.283 -1.584 14.570 1.00 77.44 175 LYS A C 1
ATOM 1386 O O . LYS A 1 175 ? -27.504 -1.663 14.468 1.00 77.44 175 LYS A O 1
ATOM 1391 N N . ALA A 1 176 ? -25.457 -2.009 13.613 1.00 74.75 176 ALA A N 1
ATOM 1392 C CA . ALA A 1 176 ? -25.909 -2.641 12.371 1.00 74.75 176 ALA A CA 1
ATOM 1393 C C . ALA A 1 176 ? -26.477 -4.056 12.590 1.00 74.75 176 ALA A C 1
ATOM 1395 O O . ALA A 1 176 ? -27.405 -4.457 11.894 1.00 74.75 176 ALA A O 1
ATOM 1396 N N . ALA A 1 177 ? -25.966 -4.789 13.582 1.00 74.94 177 ALA A N 1
ATOM 1397 C CA . ALA A 1 177 ? -26.448 -6.110 13.980 1.00 74.94 177 ALA A CA 1
ATOM 1398 C C . ALA A 1 177 ? -27.712 -6.063 14.865 1.00 74.94 177 ALA A C 1
ATOM 1400 O O . ALA A 1 177 ? -28.223 -7.108 15.261 1.00 74.94 177 ALA A O 1
ATOM 1401 N N . GLY A 1 178 ? -28.222 -4.869 15.200 1.00 63.66 178 GLY A N 1
ATOM 1402 C CA . GLY A 1 178 ? -29.409 -4.688 16.046 1.00 63.66 178 GLY A CA 1
ATOM 1403 C C . GLY A 1 178 ? -29.180 -4.974 17.536 1.00 63.66 178 GLY A C 1
ATOM 1404 O O . GLY A 1 178 ? -30.097 -4.833 18.342 1.00 63.66 178 GLY A O 1
ATOM 1405 N N . THR A 1 179 ? -27.960 -5.333 17.927 1.00 58.09 179 THR A N 1
ATOM 1406 C CA . THR A 1 179 ? -27.555 -5.559 19.314 1.00 58.09 179 THR A CA 1
ATOM 1407 C C . THR A 1 179 ? -26.924 -4.285 19.858 1.00 58.09 179 THR A C 1
ATOM 1409 O O . THR A 1 179 ? -25.733 -4.045 19.675 1.00 58.09 179 THR A O 1
ATOM 1412 N N . GLY A 1 180 ? -27.703 -3.438 20.528 1.00 49.09 180 GLY A N 1
ATOM 1413 C CA . GLY A 1 180 ? -27.141 -2.317 21.280 1.00 49.09 180 GLY A CA 1
ATOM 1414 C C . GLY A 1 180 ? -26.251 -2.830 22.416 1.00 49.09 180 GLY A C 1
ATOM 1415 O O . GLY A 1 180 ? -26.761 -3.161 23.481 1.00 49.09 180 GLY A O 1
ATOM 1416 N N . MET A 1 181 ? -24.933 -2.910 22.208 1.00 50.47 181 MET A N 1
ATOM 1417 C CA . MET A 1 181 ? -23.980 -3.144 23.295 1.00 50.47 181 MET A CA 1
ATOM 1418 C C . MET A 1 181 ? -23.536 -1.805 23.872 1.00 50.47 181 MET A C 1
ATOM 1420 O O . MET A 1 181 ? -22.768 -1.053 23.276 1.00 50.47 181 MET A O 1
ATOM 1424 N N . THR A 1 182 ? -24.052 -1.541 25.067 1.00 48.88 182 THR A N 1
ATOM 1425 C CA . THR A 1 182 ? -23.516 -0.610 26.055 1.00 48.88 182 THR A CA 1
ATOM 1426 C C . THR A 1 182 ? -22.003 -0.762 26.177 1.00 48.88 182 THR A C 1
ATOM 1428 O O . THR A 1 182 ? -21.496 -1.854 26.431 1.00 48.88 182 THR A O 1
ATOM 1431 N N . SER A 1 183 ? -21.313 0.360 25.994 1.00 44.28 183 SER A N 1
ATOM 1432 C CA . SER A 1 183 ? -19.869 0.533 26.105 1.00 44.28 183 SER A CA 1
ATOM 1433 C C . SER A 1 183 ? -19.321 -0.091 27.396 1.00 44.28 183 SER A C 1
ATOM 1435 O O . SER A 1 183 ? -19.475 0.467 28.482 1.00 44.28 183 SER A O 1
ATOM 1437 N N . ALA A 1 184 ? -18.685 -1.257 27.290 1.00 43.22 184 ALA A N 1
ATOM 1438 C CA . ALA A 1 184 ? -17.853 -1.800 28.353 1.00 43.22 184 ALA A CA 1
ATOM 1439 C C . ALA A 1 184 ? -16.440 -1.242 28.170 1.00 43.22 184 ALA A C 1
ATOM 1441 O O . ALA A 1 184 ? -15.564 -1.867 27.575 1.00 43.22 184 ALA A O 1
ATOM 1442 N N . THR A 1 185 ? -16.237 -0.033 28.688 1.00 47.19 185 THR A N 1
ATOM 1443 C CA . THR A 1 185 ? -14.921 0.467 29.083 1.00 47.19 185 THR A CA 1
ATOM 1444 C C . THR A 1 185 ? -14.356 -0.512 30.109 1.00 47.19 185 THR A C 1
ATOM 1446 O O . THR A 1 185 ? -14.676 -0.434 31.291 1.00 47.19 185 THR A O 1
ATOM 1449 N N . THR A 1 186 ? -13.572 -1.494 29.674 1.00 44.88 186 THR A N 1
ATOM 1450 C CA . THR A 1 186 ? -12.751 -2.304 30.577 1.00 44.88 186 THR A CA 1
ATOM 1451 C C . THR A 1 186 ? -11.301 -2.081 30.203 1.00 44.88 186 THR A C 1
ATOM 1453 O O . THR A 1 186 ? -10.879 -2.315 29.073 1.00 44.88 186 THR A O 1
ATOM 1456 N N . ALA A 1 187 ? -10.603 -1.518 31.183 1.00 45.47 187 ALA A N 1
ATOM 1457 C CA . ALA A 1 187 ? -9.208 -1.152 31.180 1.00 45.47 187 ALA A CA 1
ATOM 1458 C C . ALA A 1 187 ? -8.307 -2.291 30.696 1.00 45.47 187 ALA A C 1
ATOM 1460 O O . ALA A 1 187 ? -8.500 -3.448 31.065 1.00 45.47 187 ALA A O 1
ATOM 1461 N N . VAL A 1 188 ? -7.273 -1.926 29.945 1.00 38.91 188 VAL A N 1
ATOM 1462 C CA . VAL A 1 188 ? -6.056 -2.727 29.854 1.00 38.91 188 VAL A CA 1
ATOM 1463 C C . VAL A 1 188 ? -4.922 -1.807 30.288 1.00 38.91 188 VAL A C 1
ATOM 1465 O O . VAL A 1 188 ? -4.614 -0.829 29.607 1.00 38.91 188 VAL A O 1
ATOM 1468 N N . VAL A 1 189 ? -4.445 -2.085 31.503 1.00 39.97 189 VAL A N 1
ATOM 1469 C CA . VAL A 1 189 ? -3.134 -1.698 32.039 1.00 39.97 189 VAL A CA 1
ATOM 1470 C C . VAL A 1 189 ? -2.058 -2.436 31.254 1.00 39.97 189 VAL A C 1
ATOM 1472 O O . VAL A 1 189 ? -2.310 -3.618 30.925 1.00 39.97 189 VAL A O 1
#

pLDDT: mean 71.32, std 17.07, range [38.91, 94.0]

Sequence (189 aa):
MISYKLYKATTDPDAERFVKEQMSNRAKIEAYETSDTSITDASGNIDISGTNLSPPPQSLITEIIKNIVFSFFVFLFVLFAIYSGHLAANDAVMRDPPYVILYFIYGAIFAPFVVIYYFIQMLRGNTVKSYAIIPIRQGAVSEGTVEGFFMSFISYIPDAEAINKRAKYMESLAKAAGTGMTSATTAVV